Protein 7OMV (pdb70)

Structure (mmCIF, N/CA/C/O backbone):
data_7OMV
#
_entry.id   7OMV
#
_cell.length_a   61.317
_cell.length_b   90.770
_cell.length_c   34.948
_cell.angle_alpha   90.000
_cell.angle_beta   90.000
_cell.angle_gamma   90.000
#
_symmetry.space_group_name_H-M   'P 21 21 2'
#
loop_
_entity.id
_entity.type
_entity.pdbx_description
1 polymer 'DarT domain-containing protein'
2 non-polymer 'THIOCYANATE ION'
3 non-polymer 'CHLORIDE ION'
4 water water
#
loop_
_atom_site.group_PDB
_atom_site.id
_atom_site.type_symbol
_atom_site.label_atom_id
_atom_site.label_alt_id
_atom_site.label_comp_id
_atom_site.label_asym_id
_atom_site.label_entity_id
_atom_site.label_seq_id
_atom_site.pdbx_PDB_ins_code
_atom_site.Cartn_x
_atom_site.Cartn_y
_atom_site.Cartn_z
_atom_site.occupancy
_atom_site.B_iso_or_equiv
_atom_site.auth_seq_id
_atom_site.auth_comp_id
_atom_site.auth_asym_id
_atom_site.auth_atom_id
_atom_site.pdbx_PDB_model_num
ATOM 1 N N . SER A 1 1 ? 34.451 50.991 13.726 1.000 37.512 0 SER AAA N 1
ATOM 2 C CA . SER A 1 1 ? 33.981 51.164 12.325 1.000 36.127 0 SER AAA CA 1
ATOM 3 C C . SER A 1 1 ? 33.545 49.797 11.770 1.000 37.204 0 SER AAA C 1
ATOM 4 O O . SER A 1 1 ? 34.435 48.958 11.443 1.000 31.813 0 SER AAA O 1
ATOM 7 N N . MET A 1 2 ? 32.224 49.554 11.717 1.000 35.216 1 MET AAA N 1
ATOM 8 C CA . MET A 1 2 ? 31.632 48.235 11.348 1.000 35.332 1 MET AAA CA 1
ATOM 9 C C . MET A 1 2 ? 30.402 48.417 10.452 1.000 32.944 1 MET AAA C 1
ATOM 10 O O . MET A 1 2 ? 29.662 49.408 10.631 1.000 38.812 1 MET AAA O 1
ATOM 15 N N . LYS A 1 3 ? 30.206 47.480 9.522 1.000 31.255 2 LYS AAA N 1
ATOM 16 C CA . LYS A 1 3 ? 28.988 47.369 8.685 1.000 29.983 2 LYS AAA CA 1
ATOM 17 C C . LYS A 1 3 ? 28.211 46.125 9.125 1.000 29.734 2 LYS AAA C 1
ATOM 18 O O . LYS A 1 3 ? 28.837 45.042 9.214 1.000 28.480 2 LYS AAA O 1
ATOM 24 N N . ARG A 1 4 ? 26.900 46.274 9.350 1.000 22.063 3 ARG AAA N 1
ATOM 25 C CA . ARG A 1 4 ? 25.992 45.145 9.696 1.000 22.521 3 ARG AAA CA 1
ATOM 26 C C . ARG A 1 4 ? 25.947 44.142 8.533 1.000 23.279 3 ARG AAA C 1
ATOM 27 O O . ARG A 1 4 ? 25.715 44.539 7.353 1.000 28.255 3 ARG AAA O 1
ATOM 35 N N . THR A 1 5 ? 26.146 42.871 8.852 1.000 24.355 4 THR AAA N 1
ATOM 36 C CA . THR A 1 5 ? 25.998 41.763 7.889 1.000 21.615 4 THR AAA CA 1
ATOM 37 C C . THR A 1 5 ? 25.022 40.713 8.434 1.000 19.309 4 THR AAA C 1
ATOM 38 O O . THR A 1 5 ? 24.377 40.922 9.481 1.000 20.254 4 THR AAA O 1
ATOM 42 N N . TYR A 1 6 ? 24.869 39.609 7.709 1.000 17.891 5 TYR AAA N 1
ATOM 43 C CA . TYR A 1 6 ? 24.012 38.482 8.138 1.000 16.517 5 TYR AAA CA 1
ATOM 44 C C . TYR A 1 6 ? 24.589 37.202 7.562 1.000 16.939 5 TYR AAA C 1
ATOM 45 O O . TYR A 1 6 ? 25.233 37.256 6.516 1.000 17.798 5 TYR AAA O 1
ATOM 54 N N . PRO A 1 7 ? 24.285 36.028 8.144 1.000 16.199 6 PRO AAA N 1
ATOM 55 C CA . PRO A 1 7 ? 24.730 34.755 7.592 1.000 18.305 6 PRO AAA CA 1
ATOM 56 C C . PRO A 1 7 ? 24.088 34.421 6.234 1.000 16.847 6 PRO AAA C 1
ATOM 57 O O . PRO A 1 7 ? 22.889 34.597 6.075 1.000 15.964 6 PRO AAA O 1
ATOM 61 N N . GLU A 1 8 ? 24.895 33.967 5.287 1.000 18.367 7 GLU AAA N 1
ATOM 62 C CA . GLU A 1 8 ? 24.456 33.574 3.918 1.000 17.018 7 GLU AAA CA 1
ATOM 63 C C . GLU A 1 8 ? 25.010 32.197 3.589 1.000 17.841 7 GLU AAA C 1
ATOM 64 O O . GLU A 1 8 ? 26.213 31.984 3.734 1.000 24.172 7 GLU AAA O 1
ATOM 70 N N . PRO A 1 9 ? 24.176 31.184 3.265 1.000 18.991 8 PRO AAA N 1
ATOM 71 C CA . PRO A 1 9 ? 22.713 31.280 3.313 1.000 19.841 8 PRO AAA CA 1
ATOM 72 C C . PRO A 1 9 ? 22.218 31.448 4.762 1.000 22.879 8 PRO AAA C 1
ATOM 73 O O . PRO A 1 9 ? 23.044 31.359 5.731 1.000 15.478 8 PRO AAA O 1
ATOM 77 N N . THR A 1 10 ? 20.926 31.715 4.920 1.000 22.356 9 THR AAA N 1
ATOM 78 C CA . THR A 1 10 ? 20.298 32.025 6.252 1.000 17.554 9 THR AAA CA 1
ATOM 79 C C . THR A 1 10 ? 19.342 30.901 6.614 1.000 19.292 9 THR AAA C 1
ATOM 80 O O . THR A 1 10 ? 18.188 30.893 6.207 1.000 21.718 9 THR AAA O 1
ATOM 84 N N . PRO A 1 11 ? 19.793 29.954 7.472 1.000 12.806 10 PRO AAA N 1
ATOM 85 C CA . PRO A 1 11 ? 18.911 28.863 7.847 1.000 12.081 10 PRO AAA CA 1
ATOM 86 C C . PRO A 1 11 ? 17.700 29.356 8.645 1.000 13.625 10 PRO AAA C 1
ATOM 87 O O . PRO A 1 11 ? 17.821 30.348 9.407 1.000 17.873 10 PRO AAA O 1
ATOM 91 N N . ILE A 1 12 ? 16.600 28.666 8.515 1.000 13.170 11 ILE AAA N 1
ATOM 92 C CA . ILE A 1 12 ? 15.325 28.930 9.217 1.000 12.374 11 ILE AAA CA 1
ATOM 93 C C . ILE A 1 12 ? 14.809 27.597 9.726 1.000 12.934 11 ILE AAA C 1
ATOM 94 O O . ILE A 1 12 ? 15.068 26.532 9.139 1.000 14.947 11 ILE AAA O 1
ATOM 99 N N . TYR A 1 13 ? 14.212 27.620 10.919 1.000 14.482 12 TYR AAA N 1
ATOM 100 C CA . TYR A 1 13 ? 13.880 26.405 11.666 1.000 14.982 12 TYR AAA CA 1
ATOM 101 C C . TYR A 1 13 ? 12.437 26.506 12.126 1.000 14.163 12 TYR AAA C 1
ATOM 102 O O . TYR A 1 13 ? 12.096 27.459 12.839 1.000 16.011 12 TYR AAA O 1
ATOM 111 N N . HIS A 1 14 ? 11.663 25.490 11.869 1.000 12.584 13 HIS AAA N 1
ATOM 112 C CA . HIS A 1 14 ? 10.276 25.383 12.348 1.000 12.761 13 HIS AAA CA 1
ATOM 113 C C . HIS A 1 14 ? 10.171 24.150 13.212 1.000 12.517 13 HIS AAA C 1
ATOM 114 O O . HIS A 1 14 ? 10.593 23.080 12.836 1.000 13.596 13 HIS AAA O 1
ATOM 121 N N . ILE A 1 15 ? 9.660 24.317 14.414 1.000 12.494 14 ILE AAA N 1
ATOM 122 C CA . ILE A 1 15 ? 9.501 23.156 15.328 1.000 16.826 14 ILE AAA CA 1
ATOM 123 C C . ILE A 1 15 ? 8.070 22.651 15.268 1.000 16.749 14 ILE AAA C 1
ATOM 124 O O . ILE A 1 15 ? 7.124 23.442 15.286 1.000 13.314 14 ILE AAA O 1
ATOM 129 N N . THR A 1 16 ? 7.919 21.337 15.272 1.000 14.723 15 THR AAA N 1
ATOM 130 C CA . THR A 1 16 ? 6.584 20.724 15.273 1.000 13.623 15 THR AAA CA 1
ATOM 131 C C . THR A 1 16 ? 6.680 19.332 15.884 1.000 10.603 15 THR AAA C 1
ATOM 132 O O . THR A 1 16 ? 7.709 18.639 15.732 1.000 11.258 15 THR AAA O 1
ATOM 136 N N . HIS A 1 17 ? 5.605 18.924 16.533 1.000 12.145 16 HIS AAA N 1
ATOM 137 C CA . HIS A 1 17 ? 5.487 17.549 17.066 1.000 12.548 16 HIS AAA CA 1
ATOM 138 C C . HIS A 1 17 ? 5.471 16.513 15.949 1.000 12.077 16 HIS AAA C 1
ATOM 139 O O . HIS A 1 17 ? 4.810 16.729 14.933 1.000 13.322 16 HIS AAA O 1
ATOM 146 N N . ILE A 1 18 ? 6.180 15.409 16.123 1.000 13.100 17 ILE AAA N 1
ATOM 147 C CA . ILE A 1 18 ? 6.229 14.286 15.146 1.000 13.903 17 ILE AAA CA 1
ATOM 148 C C . ILE A 1 18 ? 4.814 13.848 14.747 1.000 12.895 17 ILE AAA C 1
ATOM 149 O O . ILE A 1 18 ? 4.657 13.410 13.607 1.000 14.802 17 ILE AAA O 1
ATOM 154 N N . ASP A 1 19 ? 3.811 13.947 15.623 1.000 13.757 18 ASP AAA N 1
ATOM 155 C CA . ASP A 1 19 ? 2.433 13.504 15.262 1.000 15.826 18 ASP AAA CA 1
ATOM 156 C C . ASP A 1 19 ? 1.874 14.317 14.093 1.000 14.926 18 ASP AAA C 1
ATOM 157 O O . ASP A 1 19 ? 0.932 13.833 13.424 1.000 17.597 18 ASP AAA O 1
ATOM 162 N N . ASN A 1 20 ? 2.409 15.506 13.841 1.000 14.447 19 ASN AAA N 1
ATOM 163 C CA . ASN A 1 20 ? 1.944 16.354 12.725 1.000 14.474 19 ASN AAA CA 1
ATOM 164 C C . ASN A 1 20 ? 2.580 15.943 11.403 1.000 12.677 19 ASN AAA C 1
ATOM 165 O O . ASN A 1 20 ? 2.097 16.390 10.339 1.000 15.061 19 ASN AAA O 1
ATOM 170 N N . LEU A 1 21 ? 3.617 15.103 11.400 1.000 13.076 20 LEU AAA N 1
ATOM 171 C CA . LEU A 1 21 ? 4.383 14.874 10.160 1.000 13.906 20 LEU AAA CA 1
ATOM 172 C C . LEU A 1 21 ? 3.503 14.198 9.099 1.000 13.456 20 LEU AAA C 1
ATOM 173 O O . LEU A 1 21 ? 3.547 14.648 7.956 1.000 14.759 20 LEU AAA O 1
ATOM 178 N N . LYS A 1 22 ? 2.713 13.181 9.444 1.000 16.040 21 LYS AAA N 1
ATOM 179 C CA . LYS A 1 22 ? 1.855 12.478 8.457 1.000 18.581 21 LYS AAA CA 1
ATOM 180 C C . LYS A 1 22 ? 0.970 13.495 7.731 1.000 17.369 21 LYS AAA C 1
ATOM 181 O O . LYS A 1 22 ? 0.837 13.376 6.495 1.000 20.389 21 LYS AAA O 1
ATOM 187 N N . GLY A 1 23 ? 0.356 14.441 8.448 1.000 17.581 22 GLY AAA N 1
ATOM 188 C CA . GLY A 1 23 ? -0.542 15.455 7.836 1.000 17.458 22 GLY AAA CA 1
ATOM 189 C C . GLY A 1 23 ? 0.194 16.348 6.846 1.000 15.220 22 GLY AAA C 1
ATOM 190 O O . GLY A 1 23 ? -0.310 16.626 5.748 1.000 16.320 22 GLY AAA O 1
ATOM 191 N N . ILE A 1 24 ? 1.385 16.766 7.231 1.000 14.596 23 ILE AAA N 1
ATOM 192 C CA . ILE A 1 24 ? 2.232 17.646 6.403 1.000 14.026 23 ILE AAA CA 1
ATOM 193 C C . ILE A 1 24 ? 2.594 16.903 5.094 1.000 13.303 23 ILE AAA C 1
ATOM 194 O O . ILE A 1 24 ? 2.439 17.460 4.006 1.000 14.986 23 ILE AAA O 1
ATOM 199 N N . LEU A 1 25 ? 3.042 15.643 5.206 1.000 14.354 24 LEU AAA N 1
ATOM 200 C CA . LEU A 1 25 ? 3.448 14.832 4.043 1.000 14.787 24 LEU AAA CA 1
ATOM 201 C C . LEU A 1 25 ? 2.239 14.596 3.130 1.000 14.500 24 LEU AAA C 1
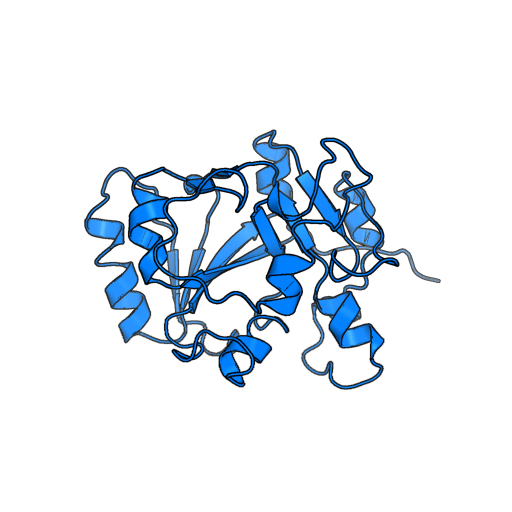ATOM 202 O O . LEU A 1 25 ? 2.386 14.666 1.880 1.000 16.896 24 LEU AAA O 1
ATOM 207 N N . ARG A 1 26 ? 1.068 14.338 3.720 1.000 16.206 25 ARG AAA N 1
ATOM 208 C CA . ARG A 1 26 ? -0.126 14.066 2.892 1.000 18.550 25 ARG AAA CA 1
ATOM 209 C C . ARG A 1 26 ? -0.540 15.326 2.105 1.000 17.680 25 ARG AAA C 1
ATOM 210 O O . ARG A 1 26 ? -0.837 15.185 0.921 1.000 19.513 25 ARG AAA O 1
ATOM 218 N N . MET A 1 27 ? -0.503 16.509 2.742 1.000 17.564 26 MET AAA N 1
ATOM 219 C CA A MET A 1 27 ? -0.905 17.821 2.148 0.600 16.923 26 MET AAA CA 1
ATOM 220 C CA B MET A 1 27 ? -0.909 17.798 2.118 0.400 18.119 26 MET AAA CA 1
ATOM 221 C C . MET A 1 27 ? 0.217 18.353 1.238 1.000 15.688 26 MET AAA C 1
ATOM 222 O O . MET A 1 27 ? -0.085 19.190 0.360 1.000 17.135 26 MET AAA O 1
ATOM 231 N N . GLY A 1 28 ? 1.457 17.899 1.453 1.000 13.349 27 GLY AAA N 1
ATOM 232 C CA . GLY A 1 28 ? 2.644 18.477 0.797 1.000 13.978 27 GLY AAA CA 1
ATOM 233 C C . GLY A 1 28 ? 3.006 19.852 1.311 1.000 13.873 27 GLY AAA C 1
ATOM 234 O O . GLY A 1 28 ? 3.800 20.544 0.667 1.000 15.895 27 GLY AAA O 1
ATOM 235 N N . LYS A 1 29 ? 2.542 20.241 2.500 1.000 13.334 28 LYS AAA N 1
ATOM 236 C CA . LYS A 1 29 ? 2.760 21.603 3.001 1.000 12.486 28 LYS AAA CA 1
ATOM 237 C C . LYS A 1 29 ? 2.393 21.673 4.470 1.000 11.353 28 LYS AAA C 1
ATOM 238 O O . LYS A 1 29 ? 1.572 20.890 4.932 1.000 13.770 28 LYS AAA O 1
ATOM 244 N N . LEU A 1 30 ? 2.984 22.658 5.108 1.000 11.497 29 LEU AAA N 1
ATOM 245 C CA . LEU A 1 30 ? 2.532 23.172 6.422 1.000 12.481 29 LEU AAA CA 1
ATOM 246 C C . LEU A 1 30 ? 1.568 24.327 6.155 1.000 12.236 29 LEU AAA C 1
ATOM 247 O O . LEU A 1 30 ? 1.952 25.230 5.428 1.000 16.672 29 LEU AAA O 1
ATOM 252 N N . LEU A 1 31 ? 0.385 24.296 6.732 1.000 14.410 30 LEU AAA N 1
ATOM 253 C CA . LEU A 1 31 ? -0.628 25.362 6.621 1.000 13.986 30 LEU AAA CA 1
ATOM 254 C C . LEU A 1 31 ? -0.551 26.280 7.841 1.000 11.291 30 LEU AAA C 1
ATOM 255 O O . LEU A 1 31 ? -0.396 25.854 8.972 1.000 14.259 30 LEU AAA O 1
ATOM 260 N N . ALA A 1 32 ? -0.693 27.579 7.590 1.000 11.622 31 ALA AAA N 1
ATOM 261 C CA . ALA A 1 32 ? -0.795 28.568 8.659 1.000 12.046 31 ALA AAA CA 1
ATOM 262 C C . ALA A 1 32 ? -1.982 28.201 9.548 1.000 11.916 31 ALA AAA C 1
ATOM 263 O O . ALA A 1 32 ? -2.985 27.646 9.063 1.000 13.253 31 ALA AAA O 1
ATOM 265 N N . HIS A 1 33 ? -1.894 28.584 10.809 1.000 12.923 32 HIS AAA N 1
ATOM 266 C CA . HIS A 1 33 ? -2.956 28.354 11.817 1.000 13.431 32 HIS AAA CA 1
ATOM 267 C C . HIS A 1 33 ? -4.334 28.728 11.266 1.000 12.713 32 HIS AAA C 1
ATOM 268 O O . HIS A 1 33 ? -5.276 27.960 11.476 1.000 15.440 32 HIS AAA O 1
ATOM 275 N N . ASN A 1 34 ? -4.448 29.874 10.613 1.000 12.884 33 ASN AAA N 1
ATOM 276 C CA . ASN A 1 34 ? -5.748 30.420 10.131 1.000 15.389 33 ASN AAA CA 1
ATOM 277 C C . ASN A 1 34 ? -6.228 29.730 8.852 1.000 14.625 33 ASN AAA C 1
ATOM 278 O O . ASN A 1 34 ? -7.322 30.082 8.390 1.000 17.213 33 ASN AAA O 1
ATOM 283 N N . GLN A 1 35 ? -5.438 28.826 8.278 1.000 15.215 34 GLN AAA N 1
ATOM 284 C CA . GLN A 1 35 ? -5.816 28.070 7.059 1.000 17.125 34 GLN AAA CA 1
ATOM 285 C C . GLN A 1 35 ? -6.333 26.670 7.441 1.000 18.287 34 GLN AAA C 1
ATOM 286 O O . GLN A 1 35 ? -6.365 25.813 6.542 1.000 30.527 34 GLN AAA O 1
ATOM 292 N N . SER A 1 36 ? -6.744 26.435 8.697 1.000 21.091 35 SER AAA N 1
ATOM 293 C CA . SER A 1 36 ? -7.365 25.148 9.113 1.000 22.975 35 SER AAA CA 1
ATOM 294 C C . SER A 1 36 ? -6.399 24.009 8.812 1.000 24.855 35 SER AAA C 1
ATOM 295 O O . SER A 1 36 ? -6.697 23.116 8.022 1.000 28.999 35 SER AAA O 1
ATOM 298 N N . PRO A 1 37 ? -5.219 23.988 9.459 1.000 21.476 36 PRO AAA N 1
ATOM 299 C CA . PRO A 1 37 ? -4.228 22.961 9.146 1.000 22.907 36 PRO AAA CA 1
ATOM 300 C C . PRO A 1 37 ? -4.713 21.624 9.677 1.000 26.338 36 PRO AAA C 1
ATOM 301 O O . PRO A 1 37 ? -5.455 21.591 10.666 1.000 25.331 36 PRO AAA O 1
ATOM 305 N N . PRO A 1 38 ? -4.248 20.512 9.076 1.000 28.662 37 PRO AAA N 1
ATOM 306 C CA . PRO A 1 38 ? -4.545 19.174 9.574 1.000 29.179 37 PRO AAA CA 1
ATOM 307 C C . PRO A 1 38 ? -3.665 18.842 10.783 1.000 33.008 37 PRO AAA C 1
ATOM 308 O O . PRO A 1 38 ? -3.120 17.747 10.844 1.000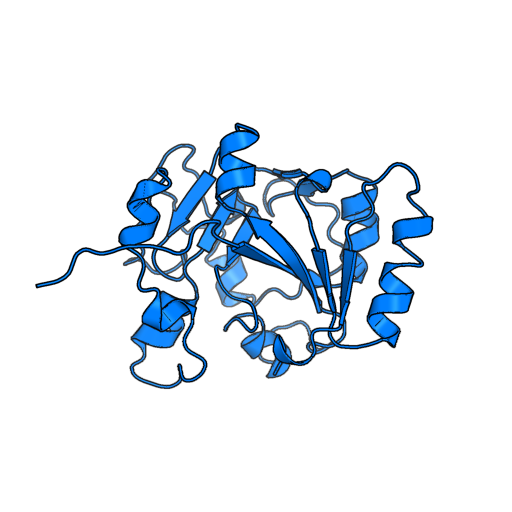 35.055 37 PRO AAA O 1
ATOM 312 N N . LYS A 1 39 ? -3.494 19.801 11.686 1.000 34.551 38 LYS AAA N 1
ATOM 313 C CA . LYS A 1 39 ? -2.582 19.652 12.846 1.000 33.786 38 LYS AAA CA 1
ATOM 314 C C . LYS A 1 39 ? -3.171 18.606 13.787 1.000 31.495 38 LYS AAA C 1
ATOM 315 O O . LYS A 1 39 ? -4.339 18.747 14.148 1.000 31.537 38 LYS AAA O 1
ATOM 321 N N . GLN A 1 40 ? -2.379 17.598 14.140 1.000 33.965 39 GLN AAA N 1
ATOM 322 C CA . GLN A 1 40 ? -2.737 16.567 15.147 1.000 40.213 39 GLN AAA CA 1
ATOM 323 C C . GLN A 1 40 ? -2.541 17.142 16.552 1.000 36.434 39 GLN AAA C 1
ATOM 324 O O . GLN A 1 40 ? -3.399 16.902 17.419 1.000 44.594 39 GLN AAA O 1
ATOM 330 N N . ARG A 1 41 ? -1.432 17.857 16.772 1.000 30.231 40 ARG AAA N 1
ATOM 331 C CA . ARG A 1 41 ? -0.903 18.105 18.135 1.000 31.932 40 ARG AAA CA 1
ATOM 332 C C . ARG A 1 41 ? -0.349 19.522 18.228 1.000 30.073 40 ARG AAA C 1
ATOM 333 O O . ARG A 1 41 ? 0.601 19.841 17.465 1.000 30.109 40 ARG AAA O 1
ATOM 341 N N . SER A 1 42 ? -0.959 20.325 19.104 1.000 29.990 41 SER AAA N 1
ATOM 342 C CA A SER A 1 42 ? -0.501 21.686 19.484 0.500 30.758 41 SER AAA CA 1
ATOM 343 C CA B SER A 1 42 ? -0.485 21.685 19.464 0.500 30.050 41 SER AAA CA 1
ATOM 344 C C . SER A 1 42 ? 0.575 21.563 20.563 1.000 28.953 41 SER AAA C 1
ATOM 345 O O . SER A 1 42 ? 0.384 20.724 21.489 1.000 35.594 41 SER AAA O 1
ATOM 350 N N . ILE A 1 43 ? 1.642 22.355 20.433 1.000 27.597 42 ILE AAA N 1
ATOM 351 C CA . ILE A 1 43 ? 2.759 22.442 21.412 1.000 32.802 42 ILE AAA CA 1
ATOM 352 C C . ILE A 1 43 ? 2.817 23.909 21.810 1.000 28.610 42 ILE AAA C 1
ATOM 353 O O . ILE A 1 43 ? 3.829 24.317 22.409 1.000 31.689 42 ILE AAA O 1
ATOM 358 N N . ALA A 1 44 ? 1.668 24.576 21.621 1.000 46.008 43 ALA AAA N 1
ATOM 359 C CA . ALA A 1 44 ? 1.480 26.040 21.520 1.000 38.721 43 ALA AAA CA 1
ATOM 360 C C . ALA A 1 44 ? 1.221 26.649 22.902 1.000 44.197 43 ALA AAA C 1
ATOM 361 O O . ALA A 1 44 ? 0.214 26.329 23.572 1.000 47.286 43 ALA AAA O 1
ATOM 363 N N . TYR A 1 45 ? 2.087 27.573 23.270 1.000 30.428 44 TYR AAA N 1
ATOM 364 C CA . TYR A 1 45 ? 1.989 28.360 24.520 1.000 26.523 44 TYR AAA CA 1
ATOM 365 C C . TYR A 1 45 ? 0.706 29.211 24.419 1.000 28.915 44 TYR AAA C 1
ATOM 366 O O . TYR A 1 45 ? 0.698 30.046 23.515 1.000 28.658 44 TYR AAA O 1
ATOM 375 N N . ALA A 1 46 ? -0.370 28.968 25.188 1.000 31.200 45 ALA AAA N 1
ATOM 376 C CA . ALA A 1 46 ? -1.736 29.480 24.849 1.000 29.731 45 ALA AAA CA 1
ATOM 377 C C . ALA A 1 46 ? -1.754 31.006 24.863 1.000 35.238 45 ALA AAA C 1
ATOM 378 O O . ALA A 1 46 ? -2.527 31.602 24.081 1.000 48.076 45 ALA AAA O 1
ATOM 380 N N . HIS A 1 47 ? -0.982 31.621 25.760 1.000 37.164 46 HIS AAA N 1
ATOM 381 C CA . HIS A 1 47 ? -0.887 33.094 25.864 1.000 36.197 46 HIS AAA CA 1
ATOM 382 C C . HIS A 1 47 ? -0.242 33.612 24.580 1.000 30.297 46 HIS AAA C 1
ATOM 383 O O . HIS A 1 47 ? -0.720 34.664 24.061 1.000 38.680 46 HIS AAA O 1
ATOM 390 N N . ILE A 1 48 ? 0.771 32.934 24.031 1.000 29.478 47 ILE AAA N 1
ATOM 391 C CA . ILE A 1 4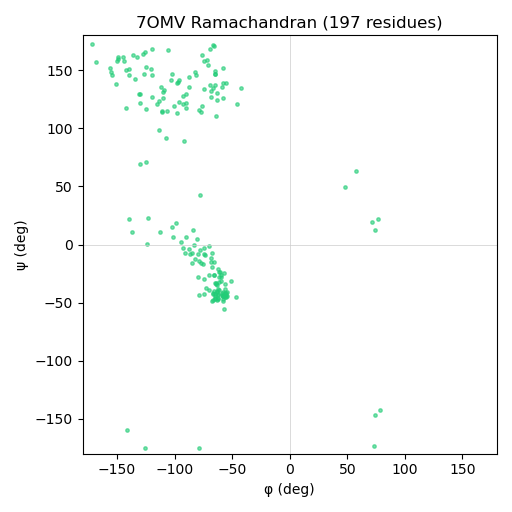8 ? 1.312 33.312 22.686 1.000 29.760 47 ILE AAA CA 1
ATOM 392 C C . ILE A 1 48 ? 0.217 33.027 21.657 1.000 29.069 47 ILE AAA C 1
ATOM 393 O O . ILE A 1 48 ? 0.095 33.852 20.724 1.000 32.479 47 ILE AAA O 1
ATOM 398 N N . GLN A 1 49 ? -0.485 31.881 21.761 1.000 29.803 48 GLN AAA N 1
ATOM 399 C CA . GLN A 1 49 ? -1.452 31.486 20.708 1.000 21.083 48 GLN AAA CA 1
ATOM 400 C C . GLN A 1 49 ? -2.487 32.611 20.551 1.000 17.943 48 GLN AAA C 1
ATOM 401 O O . GLN A 1 49 ? -2.601 33.104 19.447 1.000 20.253 48 GLN AAA O 1
ATOM 407 N N . GLU A 1 50 ? -3.183 33.027 21.607 1.000 20.177 49 GLU AAA N 1
ATOM 408 C CA . GLU A 1 50 ? -4.227 34.083 21.538 1.000 23.706 49 GLU AAA CA 1
ATOM 409 C C . GLU A 1 50 ? -3.627 35.354 20.916 1.000 18.704 49 GLU AAA C 1
ATOM 410 O O . GLU A 1 50 ? -4.297 36.002 20.088 1.000 25.033 49 GLU AAA O 1
ATOM 416 N N . ARG A 1 51 ? -2.411 35.721 21.334 1.000 14.649 50 ARG AAA N 1
ATOM 417 C CA . ARG A 1 51 ? -1.763 36.981 20.917 1.000 14.507 50 ARG AAA CA 1
ATOM 418 C C . ARG A 1 51 ? -1.494 36.926 19.407 1.000 13.213 50 ARG AAA C 1
ATOM 419 O O . ARG A 1 51 ? -1.599 37.959 18.769 1.000 17.819 50 ARG AAA O 1
ATOM 427 N N . ARG A 1 52 ? -1.205 35.764 18.853 1.000 13.732 51 ARG AAA N 1
ATOM 428 C CA A ARG A 1 52 ? -0.921 35.626 17.401 0.600 14.156 51 ARG AAA CA 1
ATOM 429 C CA B ARG A 1 52 ? -0.929 35.590 17.401 0.400 15.198 51 ARG AAA CA 1
ATOM 430 C C . ARG A 1 52 ? -2.207 35.821 16.582 1.000 14.539 51 ARG AAA C 1
ATOM 431 O O . ARG A 1 52 ? -2.081 36.123 15.367 1.000 15.985 51 ARG AAA O 1
ATOM 446 N N . ASN A 1 53 ? -3.389 35.688 17.202 1.000 16.193 52 ASN AAA N 1
ATOM 447 C CA A ASN A 1 53 ? -4.661 35.942 16.485 0.500 17.715 52 ASN AAA CA 1
ATOM 448 C CA B ASN A 1 53 ? -4.708 35.930 16.552 0.500 18.063 52 ASN AAA CA 1
ATOM 449 C C . ASN A 1 53 ? -4.838 37.431 16.230 1.000 17.706 52 ASN AAA C 1
ATOM 450 O O . ASN A 1 53 ? -5.538 37.772 15.271 1.000 23.651 52 ASN AAA O 1
ATOM 459 N N . ARG A 1 54 ? -4.219 38.282 17.034 1.000 17.391 53 ARG AAA N 1
ATOM 460 C CA . ARG A 1 54 ? -4.492 39.731 16.933 1.000 16.622 53 ARG AAA CA 1
ATOM 461 C C . ARG A 1 54 ? -3.206 40.542 16.704 1.000 14.002 53 ARG AAA C 1
ATOM 462 O O . ARG A 1 54 ? -3.313 41.726 16.439 1.000 14.587 53 ARG AAA O 1
ATOM 470 N N . ALA A 1 55 ? -2.044 39.904 16.621 1.000 12.835 54 ALA AAA N 1
ATOM 471 C CA . ALA A 1 55 ? -0.762 40.607 16.358 1.000 12.264 54 ALA AAA CA 1
ATOM 472 C C . ALA A 1 55 ? -0.731 40.936 14.863 1.000 11.291 54 ALA AAA C 1
ATOM 473 O O . ALA A 1 55 ? -0.662 40.046 14.015 1.000 12.626 54 ALA AAA O 1
ATOM 475 N N . LYS A 1 56 ? -0.773 42.221 14.567 1.000 12.521 55 LYS AAA N 1
ATOM 476 C CA . LYS A 1 56 ? -0.896 42.708 13.167 1.000 11.366 55 LYS AAA CA 1
ATOM 477 C C . LYS A 1 56 ? 0.471 42.733 12.479 1.000 11.428 55 LYS AAA C 1
ATOM 478 O O . LYS A 1 56 ? 1.512 43.062 13.073 1.000 12.951 55 LYS AAA O 1
ATOM 484 N N . VAL A 1 57 ? 0.436 42.495 11.152 1.000 11.889 56 VAL AAA N 1
ATOM 485 C CA . VAL A 1 57 ? 1.646 42.457 10.297 1.000 10.279 56 VAL AAA CA 1
ATOM 486 C C . VAL A 1 57 ? 1.619 43.663 9.365 1.000 10.033 56 VAL AAA C 1
ATOM 487 O O . VAL A 1 57 ? 0.706 43.784 8.535 1.000 13.558 56 VAL AAA O 1
ATOM 491 N N . PRO A 1 58 ? 2.587 44.599 9.504 1.000 10.961 57 PRO AAA N 1
ATOM 492 C CA . PRO A 1 58 ? 2.557 45.892 8.819 1.000 11.313 57 PRO AAA CA 1
ATOM 493 C C . PRO A 1 58 ? 3.158 45.882 7.397 1.000 12.425 57 PRO AAA C 1
ATOM 494 O O . PRO A 1 58 ? 3.183 46.939 6.762 1.000 14.676 57 PRO AAA O 1
ATOM 498 N N . GLN A 1 59 ? 3.773 44.769 7.016 1.000 12.969 58 GLN AAA N 1
ATOM 499 C CA . GLN A 1 59 ? 4.321 44.587 5.650 1.000 12.881 58 GLN AAA CA 1
ATOM 500 C C . GLN A 1 59 ? 3.353 43.720 4.866 1.000 11.781 58 GLN AAA C 1
ATOM 501 O O . GLN A 1 59 ? 2.734 42.781 5.388 1.000 16.203 58 GLN AAA O 1
ATOM 507 N N . PRO A 1 60 ? 3.224 43.954 3.518 1.000 12.663 59 PRO AAA N 1
ATOM 508 C CA . PRO A 1 60 ? 2.335 43.125 2.719 1.000 16.013 59 PRO AAA CA 1
ATOM 509 C C . PRO A 1 60 ? 2.931 41.711 2.747 1.000 22.478 59 PRO AAA C 1
ATOM 510 O O . PRO A 1 60 ? 4.132 41.571 2.768 1.000 17.586 59 PRO AAA O 1
ATOM 514 N N . PRO A 1 61 ? 2.136 40.641 2.712 1.000 21.309 60 PRO AAA N 1
ATOM 515 C CA . PRO A 1 61 ? 0.681 40.702 2.486 1.000 17.786 60 PRO AAA CA 1
ATOM 516 C C . PRO A 1 61 ? -0.203 40.977 3.718 1.000 12.571 60 PRO AAA C 1
ATOM 517 O O . PRO A 1 61 ? -1.416 40.805 3.652 1.000 13.905 60 PRO AAA O 1
ATOM 521 N N . GLY A 1 62 ? 0.408 41.387 4.829 1.000 13.876 61 GLY AAA N 1
ATOM 522 C CA . GLY A 1 62 ? -0.328 41.919 5.982 1.000 12.030 61 GLY AAA CA 1
ATOM 523 C C . GLY A 1 62 ? -1.044 40.822 6.749 1.000 12.309 61 GLY AAA C 1
ATOM 524 O O . GLY A 1 62 ? -0.541 39.694 6.816 1.000 11.874 61 GLY AAA O 1
ATOM 525 N N . GLY A 1 63 ? -2.205 41.161 7.319 1.000 11.387 62 GLY AAA N 1
ATOM 526 C CA . GLY A 1 63 ? -2.980 40.257 8.179 1.000 11.930 62 GLY AAA CA 1
ATOM 527 C C . GLY A 1 63 ? -2.422 40.165 9.594 1.000 11.511 62 GLY AAA C 1
ATOM 528 O O . GLY A 1 63 ? -1.845 41.148 10.107 1.000 12.404 62 GLY AAA O 1
ATOM 529 N N . VAL A 1 64 ? -2.484 38.964 10.140 1.000 10.261 63 VAL AAA N 1
ATOM 530 C CA . VAL A 1 64 ? -2.072 38.684 11.546 1.000 11.039 63 VAL AAA CA 1
ATOM 531 C C . VAL A 1 64 ? -1.042 37.562 11.541 1.000 10.989 63 VAL AAA C 1
ATOM 532 O O . VAL A 1 64 ? -0.929 36.833 10.509 1.000 11.108 63 VAL AAA O 1
ATOM 536 N N . LEU A 1 65 ? -0.330 37.335 12.638 1.000 12.146 64 LEU AAA N 1
ATOM 537 C CA . LEU A 1 65 ? 0.744 36.330 12.647 1.000 11.597 64 LEU AAA CA 1
ATOM 538 C C . LEU A 1 65 ? 0.177 34.945 12.347 1.000 10.980 64 LEU AAA C 1
ATOM 539 O O . LEU A 1 65 ? 0.897 34.158 11.699 1.000 10.919 64 LEU AAA O 1
ATOM 544 N N . HIS A 1 66 ? -1.049 34.635 12.746 1.000 11.030 65 HIS AAA N 1
ATOM 545 C CA . HIS A 1 66 ? -1.658 33.309 12.458 1.000 11.652 65 HIS AAA CA 1
ATOM 546 C C . HIS A 1 66 ? -1.932 33.113 10.945 1.000 11.132 65 HIS AAA C 1
ATOM 547 O O . HIS A 1 66 ? -2.364 31.980 10.606 1.000 12.233 65 HIS AAA O 1
ATOM 554 N N . ASP A 1 67 ? -1.754 34.127 10.116 1.000 11.626 66 ASP AAA N 1
ATOM 555 C CA . ASP A 1 67 ? -1.861 33.947 8.658 1.000 11.643 66 ASP AAA CA 1
ATOM 556 C C . ASP A 1 67 ? -0.553 33.420 8.062 1.000 10.971 66 ASP AAA C 1
ATOM 557 O O . ASP A 1 67 ? -0.543 33.187 6.808 1.000 12.684 66 ASP AAA O 1
ATOM 562 N N . TYR A 1 68 ? 0.487 33.198 8.837 1.000 10.077 67 TYR AAA N 1
ATOM 563 C CA . TYR A 1 68 ? 1.842 32.813 8.417 1.000 10.100 67 TYR AAA CA 1
ATOM 564 C C . TYR A 1 68 ? 2.279 31.547 9.111 1.000 9.751 67 TYR AAA C 1
ATOM 565 O O . TYR A 1 68 ? 1.888 31.293 10.269 1.000 11.272 67 TYR AAA O 1
ATOM 574 N N . VAL A 1 69 ? 3.156 30.779 8.494 1.000 10.354 68 VAL AAA N 1
ATOM 575 C CA . VAL A 1 69 ? 3.912 29.683 9.132 1.000 10.221 68 VAL AAA CA 1
ATOM 576 C C . VAL A 1 69 ? 5.199 30.254 9.682 1.000 10.274 68 VAL AAA C 1
ATOM 577 O O . VAL A 1 69 ? 5.996 30.836 8.964 1.000 10.503 68 VAL AAA O 1
ATOM 581 N N . PRO A 1 70 ? 5.394 30.201 11.041 1.000 10.970 69 PRO AAA N 1
ATOM 582 C CA . PRO A 1 70 ? 6.567 30.827 11.649 1.000 12.772 69 PRO AAA CA 1
ATOM 583 C C . PRO A 1 70 ? 7.779 29.903 11.697 1.000 12.741 69 PRO AAA C 1
ATOM 584 O O . PRO A 1 70 ? 7.684 28.753 12.121 1.000 12.441 69 PRO AAA O 1
ATOM 588 N N . PHE A 1 71 ? 8.923 30.458 11.332 1.000 12.593 70 PHE AAA N 1
ATOM 589 C CA . PHE A 1 71 ? 10.256 29.844 11.514 1.000 12.659 70 PHE AAA CA 1
ATOM 590 C C . PHE A 1 71 ? 11.060 30.797 12.391 1.000 11.951 70 PHE AAA C 1
ATOM 591 O O . PHE A 1 71 ? 10.730 32.037 12.414 1.000 12.766 70 PHE AAA O 1
ATOM 599 N N . TYR A 1 72 ? 12.003 30.236 13.148 1.000 11.730 71 TYR AAA N 1
ATOM 600 C CA . TYR A 1 72 ? 13.005 31.043 13.878 1.000 12.587 71 TYR AAA CA 1
ATOM 601 C C . TYR A 1 72 ? 14.357 30.932 13.188 1.000 12.052 71 TYR AAA C 1
ATOM 602 O O . TYR A 1 72 ? 14.526 30.124 12.233 1.000 12.720 71 TYR AAA O 1
ATOM 611 N N . PHE A 1 73 ? 15.301 31.774 13.542 1.000 11.612 72 PHE AAA N 1
ATOM 612 C CA . PHE A 1 73 ? 16.640 31.848 12.918 1.000 12.793 72 PHE AAA CA 1
ATOM 613 C C . PHE A 1 73 ? 17.671 31.023 13.678 1.000 12.050 72 PHE AAA C 1
ATOM 614 O O . PHE A 1 73 ? 18.853 31.081 13.352 1.000 13.131 72 PHE AAA O 1
ATOM 622 N N . CYS A 1 74 ? 17.246 30.324 14.734 1.000 12.955 73 CYS AAA N 1
ATOM 623 C CA . CYS A 1 74 ? 18.138 29.442 15.497 1.000 12.845 73 CYS AAA CA 1
ATOM 624 C C . CYS A 1 74 ? 17.370 28.197 15.907 1.000 17.005 73 CYS AAA C 1
ATOM 625 O O . CYS A 1 74 ? 16.170 28.247 16.091 1.000 15.249 73 CYS AAA O 1
ATOM 628 N N . PRO A 1 75 ? 18.049 27.061 16.050 1.000 19.779 74 PRO AAA N 1
ATOM 629 C CA . PRO A 1 75 ? 17.454 25.961 16.782 1.000 13.169 74 PRO AAA CA 1
ATOM 630 C C . PRO A 1 75 ? 17.606 26.263 18.285 1.000 12.945 74 PRO AAA C 1
ATOM 631 O O . PRO A 1 75 ? 18.111 27.311 18.693 1.000 13.458 74 PRO AAA O 1
ATOM 635 N N . ARG A 1 76 ? 17.213 25.306 19.111 1.000 13.093 75 ARG AAA N 1
ATOM 636 C CA . ARG A 1 76 ? 17.314 25.478 20.575 1.000 13.890 75 ARG AAA CA 1
ATOM 637 C C . ARG A 1 76 ? 16.724 26.853 20.965 1.000 12.913 75 ARG AAA C 1
ATOM 638 O O . ARG A 1 76 ? 17.363 27.635 21.749 1.000 14.698 75 ARG AAA O 1
ATOM 646 N N . SER A 1 77 ? 15.515 27.121 20.464 1.000 13.439 76 SER AAA N 1
ATOM 647 C CA . SER A 1 77 ? 14.813 28.413 20.580 1.000 13.461 76 SER AAA CA 1
ATOM 648 C C . SER A 1 77 ? 14.242 28.580 21.981 1.000 12.764 76 SER AAA C 1
ATOM 649 O O . SER A 1 77 ? 13.992 27.614 22.712 1.000 12.758 76 SER AAA O 1
ATOM 652 N N . PRO A 1 78 ? 13.893 29.832 22.348 1.000 12.149 77 PRO AAA N 1
ATOM 653 C CA . PRO A 1 78 ? 13.135 30.008 23.593 1.000 11.380 77 PRO AAA CA 1
ATOM 654 C C . PRO A 1 78 ? 11.785 29.271 23.589 1.000 11.188 77 PRO AAA C 1
ATOM 655 O O . PRO A 1 78 ? 11.406 28.825 24.651 1.000 12.373 77 PRO AAA O 1
ATOM 659 N N . MET A 1 79 ? 11.120 29.117 22.442 1.000 12.615 78 MET AAA N 1
ATOM 660 C CA A MET A 1 79 ? 9.843 28.371 22.410 0.500 12.824 78 MET AAA CA 1
ATOM 661 C CA B MET A 1 79 ? 9.844 28.370 22.408 0.500 14.522 78 MET AAA CA 1
ATOM 662 C C . MET A 1 79 ? 10.158 26.910 22.754 1.000 12.412 78 MET AAA C 1
ATOM 663 O O . MET A 1 79 ? 9.388 26.284 23.484 1.000 15.211 78 MET AAA O 1
ATOM 672 N N . LEU A 1 80 ? 11.252 26.365 22.232 1.000 11.743 79 LEU AAA N 1
ATOM 673 C CA . LEU A 1 80 ? 11.626 24.980 22.595 1.000 11.775 79 LEU AAA CA 1
ATOM 674 C C . LEU A 1 80 ? 11.887 24.918 24.103 1.000 11.965 79 LEU AAA C 1
ATOM 675 O O . LEU A 1 80 ? 11.544 23.913 24.748 1.000 14.644 79 LEU AAA O 1
ATOM 680 N N . TYR A 1 81 ? 12.524 25.955 24.629 1.000 12.859 80 TYR AAA N 1
ATOM 681 C CA . TYR A 1 81 ? 12.792 25.997 26.091 1.000 13.401 80 TYR AAA CA 1
ATOM 682 C C . TYR A 1 81 ? 11.459 25.931 26.865 1.000 12.798 80 TYR AAA C 1
ATOM 683 O O . TYR A 1 81 ? 11.376 25.244 27.893 1.000 14.056 80 TYR AAA O 1
ATOM 692 N N . ALA A 1 82 ? 10.437 26.665 26.429 1.000 12.543 81 ALA AAA N 1
ATOM 693 C CA . ALA A 1 82 ? 9.107 26.628 27.052 1.000 13.510 81 ALA AAA CA 1
ATOM 694 C C . ALA A 1 82 ? 8.550 25.195 27.025 1.000 11.916 81 ALA AAA C 1
ATOM 695 O O . ALA A 1 82 ? 8.004 24.741 28.045 1.000 15.584 81 ALA AAA O 1
ATOM 697 N N . ILE A 1 83 ? 8.733 24.463 25.947 1.000 12.747 82 ILE AAA N 1
ATOM 698 C CA . ILE A 1 83 ? 8.288 23.041 25.851 1.000 13.171 82 ILE AAA CA 1
ATOM 699 C C . ILE A 1 83 ? 9.109 22.178 26.811 1.000 13.467 82 ILE AAA C 1
ATOM 700 O O . ILE A 1 83 ? 8.495 21.362 27.580 1.000 16.464 82 ILE AAA O 1
ATOM 705 N N . TYR A 1 84 ? 10.428 22.310 26.796 1.000 15.021 83 TYR AAA N 1
ATOM 706 C CA . TYR A 1 84 ? 11.337 21.559 27.701 1.000 16.260 83 TYR AAA CA 1
ATOM 707 C C . TYR A 1 84 ? 10.946 21.804 29.167 1.000 16.092 83 TYR AAA C 1
ATOM 708 O O . TYR A 1 84 ? 11.017 20.877 29.967 1.000 18.906 83 TYR AAA O 1
ATOM 717 N N . SER A 1 85 ? 10.552 23.029 29.502 1.000 18.459 84 SER AAA N 1
ATOM 718 C CA . SER A 1 85 ? 10.352 23.475 30.912 1.000 19.581 84 SER AAA CA 1
ATOM 719 C C . SER A 1 85 ? 8.938 23.069 31.336 1.000 20.416 84 SER AAA C 1
ATOM 720 O O . SER A 1 85 ? 8.661 23.224 32.515 1.000 19.104 84 SER AAA O 1
ATOM 723 N N . GLY A 1 86 ? 8.072 22.552 30.454 1.000 14.822 85 GLY AAA N 1
ATOM 724 C CA . GLY A 1 86 ? 6.670 22.193 30.758 1.000 16.090 85 GLY AAA CA 1
ATOM 725 C C . GLY A 1 86 ? 5.748 23.405 30.910 1.000 16.050 85 GLY AAA C 1
ATOM 726 O O . GLY A 1 86 ? 4.616 23.253 31.444 1.000 17.843 85 GLY AAA O 1
ATOM 727 N N . ALA A 1 87 ? 6.217 24.584 30.518 1.000 18.517 86 ALA AAA N 1
ATOM 728 C CA . ALA A 1 87 ? 5.470 25.856 30.604 1.000 19.904 86 ALA AAA CA 1
ATOM 729 C C . ALA A 1 87 ? 4.304 25.905 29.605 1.000 21.049 86 ALA AAA C 1
ATOM 730 O O . ALA A 1 87 ? 3.354 26.663 29.863 1.000 31.600 86 ALA AAA O 1
ATOM 732 N N . THR A 1 88 ? 4.379 25.170 28.501 1.000 21.443 87 THR AAA N 1
ATOM 733 C CA . THR A 1 88 ? 3.295 24.988 27.511 1.000 20.517 87 THR AAA CA 1
ATOM 734 C C . THR A 1 88 ? 2.199 24.100 28.100 1.000 21.093 87 THR AAA C 1
ATOM 735 O O . THR A 1 88 ? 2.482 23.358 29.039 1.000 23.181 87 THR AAA O 1
ATOM 739 N N . GLU A 1 89 ? 0.987 24.171 27.554 1.000 23.074 88 GLU AAA N 1
ATOM 740 C CA . GLU A 1 89 ? -0.125 23.228 27.879 1.000 24.098 88 GLU AAA CA 1
ATOM 741 C C . GLU A 1 89 ? 0.330 21.800 27.573 1.000 23.605 88 GLU AAA C 1
ATOM 742 O O . GLU A 1 89 ? 0.118 20.865 28.372 1.000 25.146 88 GLU AAA O 1
ATOM 748 N N . TYR A 1 90 ? 0.959 21.630 26.431 1.000 20.585 89 TYR AAA N 1
ATOM 749 C CA . TYR A 1 90 ? 1.580 20.378 25.971 1.000 19.834 89 TYR AAA CA 1
ATOM 750 C C . TYR A 1 90 ? 2.630 19.952 26.997 1.000 17.922 89 TYR AAA C 1
ATOM 751 O O . TYR A 1 90 ? 3.528 20.746 27.305 1.000 18.706 89 TYR AAA O 1
ATOM 760 N N . GLN A 1 91 ? 2.508 18.718 27.482 1.000 18.434 90 GLN AAA N 1
ATOM 761 C CA . GLN A 1 91 ? 3.362 18.143 28.547 1.000 18.346 90 GLN AAA CA 1
ATOM 762 C C . GLN A 1 91 ? 4.254 17.008 28.039 1.000 16.531 90 GLN AAA C 1
ATOM 763 O O . GLN A 1 91 ? 4.893 16.386 28.870 1.000 21.662 90 GLN AAA O 1
ATOM 769 N N . GLY A 1 92 ? 4.363 16.786 26.727 1.000 15.062 91 GLY AAA N 1
ATOM 770 C CA . GLY A 1 92 ? 5.179 15.667 26.204 1.000 16.010 91 GLY AAA CA 1
ATOM 771 C C . GLY A 1 92 ? 6.675 15.946 26.169 1.000 15.980 91 GLY AAA C 1
ATOM 772 O O . GLY A 1 92 ? 7.434 15.019 25.888 1.000 18.161 91 GLY AAA O 1
ATOM 773 N N . GLY A 1 93 ? 7.118 17.175 26.436 1.000 15.907 92 GLY AAA N 1
ATOM 774 C CA . GLY A 1 93 ? 8.545 17.509 26.449 1.000 16.229 92 GLY AAA CA 1
ATOM 775 C C . GLY A 1 93 ? 9.112 17.551 25.033 1.000 14.019 92 GLY AAA C 1
ATOM 776 O O . GLY A 1 93 ? 8.378 17.509 23.997 1.000 13.429 92 GLY AAA O 1
ATOM 777 N N . GLN A 1 94 ? 10.425 17.706 24.970 1.000 13.285 93 GLN AAA N 1
ATOM 778 C CA . GLN A 1 94 ? 11.092 18.081 23.714 1.000 15.034 93 GLN AAA CA 1
ATOM 779 C C . GLN A 1 94 ? 11.386 16.860 22.828 1.000 14.507 93 GLN AAA C 1
ATOM 780 O O . GLN A 1 94 ? 11.596 17.055 21.621 1.000 14.278 93 GLN AAA O 1
ATOM 786 N N . GLU A 1 95 ? 11.347 15.617 23.317 1.000 16.099 94 GLU AAA N 1
ATOM 787 C CA . GLU A 1 95 ? 11.886 14.472 22.539 1.000 15.029 94 GLU AAA CA 1
ATOM 788 C C . GLU A 1 95 ? 11.074 14.300 21.251 1.000 14.568 94 GLU AAA C 1
ATOM 789 O O . GLU A 1 95 ? 11.672 13.971 20.233 1.000 14.040 94 GLU AAA O 1
ATOM 795 N N . PRO A 1 96 ? 9.718 14.427 21.243 1.000 14.553 95 PRO AAA N 1
ATOM 796 C CA . PRO A 1 96 ? 8.959 14.240 20.002 1.000 13.654 95 PRO AAA CA 1
ATOM 797 C C . PRO A 1 96 ? 8.965 15.466 19.084 1.000 12.508 95 PRO AAA C 1
ATOM 798 O O . PRO A 1 96 ? 8.335 15.437 18.022 1.000 13.508 95 PRO AAA O 1
ATOM 802 N N . ILE A 1 97 ? 9.704 16.513 19.430 1.000 11.816 96 ILE AAA N 1
ATOM 803 C CA . ILE A 1 97 ? 9.666 17.785 18.672 1.000 11.885 96 ILE AAA CA 1
ATOM 804 C C . ILE A 1 97 ? 10.755 17.771 17.606 1.000 14.743 96 ILE AAA C 1
ATOM 805 O O . ILE A 1 97 ? 11.955 17.642 17.902 1.000 17.581 96 ILE AAA O 1
ATOM 810 N N . LEU A 1 98 ? 10.311 17.906 16.356 1.000 11.989 97 LEU AAA N 1
ATOM 811 C CA . LEU A 1 98 ? 11.190 17.949 15.161 1.000 12.346 97 LEU AAA CA 1
ATOM 812 C C . LEU A 1 98 ? 11.638 19.379 14.917 1.000 11.938 97 LEU AAA C 1
ATOM 813 O O . LEU A 1 98 ? 10.796 20.293 15.098 1.000 12.026 97 LEU AAA O 1
ATOM 818 N N . HIS A 1 99 ? 12.876 19.589 14.450 1.000 12.075 98 HIS AAA N 1
ATOM 819 C CA . HIS A 1 99 ? 13.255 20.858 13.772 1.000 11.598 98 HIS AAA CA 1
ATOM 820 C C . HIS A 1 99 ? 13.244 20.636 12.244 1.000 11.654 98 HIS AAA C 1
ATOM 821 O O . HIS A 1 99 ? 13.960 19.739 11.775 1.000 12.734 98 HIS AAA O 1
ATOM 828 N N . LEU A 1 100 ? 12.390 21.395 11.579 1.000 11.133 99 LEU AAA N 1
ATOM 829 C CA . LEU A 1 100 ? 12.345 21.382 10.095 1.000 10.485 99 LEU AAA CA 1
ATOM 830 C C . LEU A 1 100 ? 13.188 22.536 9.595 1.000 11.388 99 LEU AAA C 1
ATOM 831 O O . LEU A 1 100 ? 12.862 23.698 9.936 1.000 11.264 99 LEU AAA O 1
ATOM 836 N N . VAL A 1 101 ? 14.199 22.222 8.768 1.000 12.237 100 VAL AAA N 1
ATOM 837 C CA . VAL A 1 101 ? 15.237 23.225 8.410 1.000 12.422 100 VAL AAA CA 1
ATOM 838 C C . VAL A 1 101 ? 15.049 23.629 6.945 1.000 13.882 100 VAL AAA C 1
ATOM 839 O O . VAL A 1 101 ? 14.935 22.743 6.088 1.000 14.373 100 VAL AAA O 1
ATOM 843 N N . SER A 1 102 ? 15.064 24.912 6.677 1.000 14.323 101 SER AAA N 1
ATOM 844 C CA . SER A 1 102 ? 15.078 25.445 5.287 1.000 14.086 101 SER AAA CA 1
ATOM 845 C C . SER A 1 102 ? 15.993 26.652 5.318 1.000 13.146 101 SER AAA C 1
ATOM 846 O O . SER A 1 102 ? 16.905 26.791 6.183 1.000 20.353 101 SER AAA O 1
ATOM 849 N N . SER A 1 103 ? 15.845 27.526 4.324 1.000 15.505 102 SER AAA N 1
ATOM 850 C CA . SER A 1 103 ? 16.572 28.794 4.286 1.000 12.307 102 SER AAA CA 1
ATOM 851 C C . SER A 1 103 ? 15.705 29.935 3.794 1.000 10.055 102 SER AAA C 1
ATOM 852 O O . SER A 1 103 ? 14.778 29.690 3.017 1.000 14.151 102 SER AAA O 1
ATOM 855 N N . ALA A 1 104 ? 16.019 31.119 4.260 1.000 12.898 103 ALA AAA N 1
ATOM 856 C CA . ALA A 1 104 ? 15.335 32.325 3.810 1.000 11.741 103 ALA AAA CA 1
ATOM 857 C C . ALA A 1 104 ? 15.468 32.417 2.266 1.000 14.219 103 ALA AAA C 1
ATOM 858 O O . ALA A 1 104 ? 14.491 32.867 1.591 1.000 13.510 103 ALA AAA O 1
ATOM 860 N N . GLN A 1 105 ? 16.676 32.165 1.767 1.000 14.346 104 GLN AAA N 1
ATOM 861 C CA . GLN A 1 105 ? 16.936 32.344 0.296 1.000 14.756 104 GLN AAA CA 1
ATOM 862 C C . GLN A 1 105 ? 16.048 31.372 -0.433 1.000 18.937 104 GLN AAA C 1
ATOM 863 O O . GLN A 1 105 ? 15.598 31.769 -1.559 1.000 34.676 104 GLN AAA O 1
ATOM 869 N N . ALA A 1 106 ? 15.892 30.135 -0.030 1.000 19.213 105 ALA AAA N 1
ATOM 870 C CA . ALA A 1 106 ? 15.023 29.174 -0.734 1.000 16.216 105 A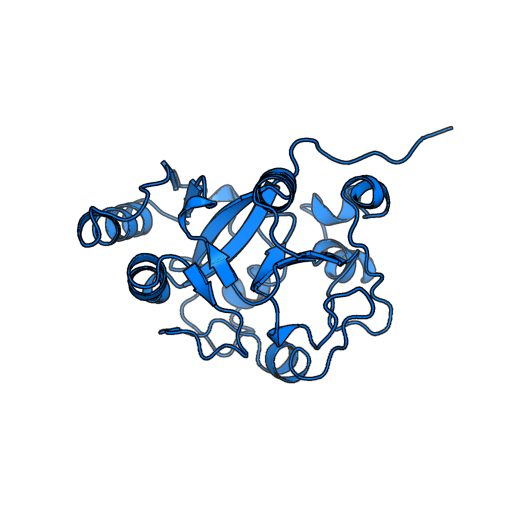LA AAA CA 1
ATOM 871 C C . ALA A 1 106 ? 13.602 29.704 -0.857 1.000 15.255 105 ALA AAA C 1
ATOM 872 O O . ALA A 1 106 ? 12.950 29.505 -1.906 1.000 15.720 105 ALA AAA O 1
ATOM 874 N N . VAL A 1 107 ? 13.045 30.333 0.182 1.000 17.092 106 VAL AAA N 1
ATOM 875 C CA . VAL A 1 107 ? 11.657 30.849 0.123 1.000 18.037 106 VAL AAA CA 1
ATOM 876 C C . VAL A 1 107 ? 11.557 31.960 -0.926 1.000 12.551 106 VAL AAA C 1
ATOM 877 O O . VAL A 1 107 ? 10.570 31.942 -1.684 1.000 16.871 106 VAL AAA O 1
ATOM 881 N N . HIS A 1 108 ? 12.495 32.874 -0.903 1.000 12.750 107 HIS AAA N 1
ATOM 882 C CA . HIS A 1 108 ? 12.570 33.944 -1.926 1.000 12.621 107 HIS AAA CA 1
ATOM 883 C C . HIS A 1 108 ? 12.683 33.311 -3.331 1.000 14.281 107 HIS AAA C 1
ATOM 884 O O . HIS A 1 108 ? 11.913 33.767 -4.262 1.000 16.718 107 HIS AAA O 1
ATOM 891 N N . LYS A 1 109 ? 13.587 32.366 -3.483 1.000 16.873 108 LYS AAA N 1
ATOM 892 C CA . LYS A 1 109 ? 13.817 31.787 -4.835 1.000 16.042 108 LYS AAA CA 1
ATOM 893 C C . LYS A 1 109 ? 12.552 31.087 -5.275 1.000 15.608 108 LYS AAA C 1
ATOM 894 O O . LYS A 1 109 ? 12.343 31.060 -6.539 1.000 20.028 108 LYS AAA O 1
ATOM 900 N N . ALA A 1 110 ? 11.752 30.477 -4.450 1.000 16.418 109 ALA AAA N 1
ATOM 901 C CA . ALA A 1 110 ? 10.490 29.800 -4.763 1.000 20.289 109 ALA AAA CA 1
ATOM 902 C C . ALA A 1 110 ? 9.363 30.793 -5.069 1.000 28.043 109 ALA AAA C 1
ATOM 903 O O . ALA A 1 110 ? 8.301 30.347 -5.440 1.000 22.011 109 ALA AAA O 1
ATOM 905 N N . GLY A 1 111 ? 9.583 32.099 -4.848 1.000 24.815 110 GLY AAA N 1
ATOM 906 C CA . GLY A 1 111 ? 8.553 33.111 -5.135 1.000 21.529 110 GLY AAA CA 1
ATOM 907 C C . GLY A 1 111 ? 7.440 33.194 -4.122 1.000 14.713 110 GLY AAA C 1
ATOM 908 O O . GLY A 1 111 ? 6.389 33.753 -4.417 1.000 16.248 110 GLY AAA O 1
ATOM 909 N N . LEU A 1 112 ? 7.690 32.723 -2.901 1.000 13.620 111 LEU AAA N 1
ATOM 910 C CA . LEU A 1 112 ? 6.628 32.692 -1.857 1.000 12.775 111 LEU AAA CA 1
ATOM 911 C C . LEU A 1 112 ? 6.632 33.980 -1.049 1.000 15.046 111 LEU AAA C 1
ATOM 912 O O . LEU A 1 112 ? 7.699 34.407 -0.612 1.000 14.020 111 LEU AAA O 1
ATOM 917 N N . PRO A 1 113 ? 5.498 34.665 -0.862 1.000 19.768 112 PRO AAA N 1
ATOM 918 C CA . PRO A 1 113 ? 5.483 35.823 0.047 1.000 21.496 112 PRO AAA CA 1
ATOM 919 C C . PRO A 1 113 ? 5.902 35.527 1.513 1.000 22.356 112 PRO AAA C 1
ATOM 920 O O . PRO A 1 113 ? 5.437 34.539 2.076 1.000 43.567 112 PRO AAA O 1
ATOM 924 N N . PHE A 1 114 ? 6.735 36.452 1.999 1.000 27.219 113 PHE AAA N 1
ATOM 925 C CA . PHE A 1 114 ? 7.231 36.284 3.394 1.000 17.972 113 PHE AAA CA 1
ATOM 926 C C . PHE A 1 114 ? 7.455 37.665 3.951 1.000 13.125 113 PHE AAA C 1
ATOM 927 O O . PHE A 1 114 ? 7.600 38.665 3.273 1.000 14.191 113 PHE AAA O 1
ATOM 935 N N . VAL A 1 115 ? 7.483 37.675 5.306 1.000 11.518 114 VAL AAA N 1
ATOM 936 C CA . VAL A 1 115 ? 7.966 38.835 6.075 1.000 11.622 114 VAL AAA CA 1
ATOM 937 C C . VAL A 1 115 ? 8.856 38.260 7.185 1.000 17.158 114 VAL AAA C 1
ATOM 938 O O . VAL A 1 115 ? 8.787 37.076 7.463 1.000 19.938 114 VAL AAA O 1
ATOM 942 N N . PHE A 1 116 ? 9.673 39.119 7.788 1.000 12.987 115 PHE AAA N 1
ATOM 943 C CA . PHE A 1 116 ? 10.425 38.671 8.986 1.000 12.894 115 PHE AAA CA 1
ATOM 944 C C . PHE A 1 116 ? 10.545 39.814 9.954 1.000 13.404 115 PHE AAA C 1
ATOM 945 O O . PHE A 1 116 ? 10.265 40.970 9.646 1.000 19.260 115 PHE AAA O 1
ATOM 953 N N . THR A 1 117 ? 10.850 39.406 11.192 1.000 12.558 116 THR AAA N 1
ATOM 954 C CA . THR A 1 117 ? 10.919 40.357 12.321 1.000 12.979 116 THR AAA CA 1
ATOM 955 C C . THR A 1 117 ? 12.303 40.369 12.937 1.000 12.080 116 THR AAA C 1
ATOM 956 O O . THR A 1 117 ? 13.073 39.446 12.775 1.000 16.120 116 THR AAA O 1
ATOM 960 N N . ASP A 1 118 ? 12.509 41.368 13.796 1.000 12.465 117 ASP AAA N 1
ATOM 961 C CA . ASP A 1 118 ? 13.777 41.429 14.583 1.000 14.029 117 ASP AAA CA 1
ATOM 962 C C . ASP A 1 118 ? 13.593 40.943 16.028 1.000 13.544 117 ASP AAA C 1
ATOM 963 O O . ASP A 1 118 ? 1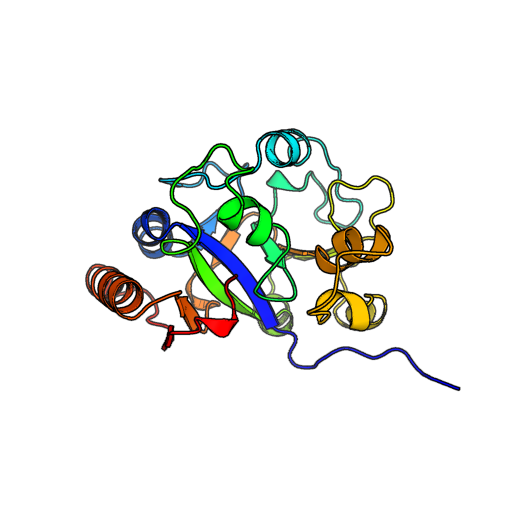4.610 40.922 16.809 1.000 13.715 117 ASP AAA O 1
ATOM 968 N N . ARG A 1 119 ? 12.415 40.426 16.346 1.000 13.798 118 ARG AAA N 1
ATOM 969 C CA . ARG A 1 119 ? 12.127 39.966 17.739 1.000 12.721 118 ARG AAA CA 1
ATOM 970 C C . ARG A 1 119 ? 10.789 39.251 17.691 1.000 12.342 118 ARG AAA C 1
ATOM 971 O O . ARG A 1 119 ? 10.050 39.346 16.666 1.000 13.458 118 ARG AAA O 1
ATOM 979 N N . HIS A 1 120 ? 10.384 38.624 18.775 1.000 12.945 119 HIS AAA N 1
ATOM 980 C CA . HIS A 1 120 ? 9.066 37.955 18.843 1.000 13.415 119 HIS AAA CA 1
ATOM 981 C C . HIS A 1 120 ? 7.946 38.849 18.280 1.000 13.059 119 HIS AAA C 1
ATOM 982 O O . HIS A 1 120 ? 7.803 40.011 18.691 1.000 15.452 119 HIS AAA O 1
ATOM 989 N N . GLY A 1 121 ? 7.242 38.368 17.245 1.000 13.837 120 GLY AAA N 1
ATOM 990 C CA . GLY A 1 121 ? 6.281 39.186 16.495 1.000 13.626 120 GLY AAA CA 1
ATOM 991 C C . GLY A 1 121 ? 5.022 39.597 17.224 1.000 13.793 120 GLY AAA C 1
ATOM 992 O O . GLY A 1 121 ? 4.377 40.513 16.760 1.000 13.384 120 GLY AAA O 1
ATOM 993 N N . VAL A 1 122 ? 4.727 39.031 18.404 1.000 13.206 121 VAL AAA N 1
ATOM 994 C CA . VAL A 1 122 ? 3.591 39.488 19.258 1.000 13.671 121 VAL AAA CA 1
ATOM 995 C C . VAL A 1 122 ? 3.977 40.769 20.025 1.000 13.516 121 VAL AAA C 1
ATOM 996 O O .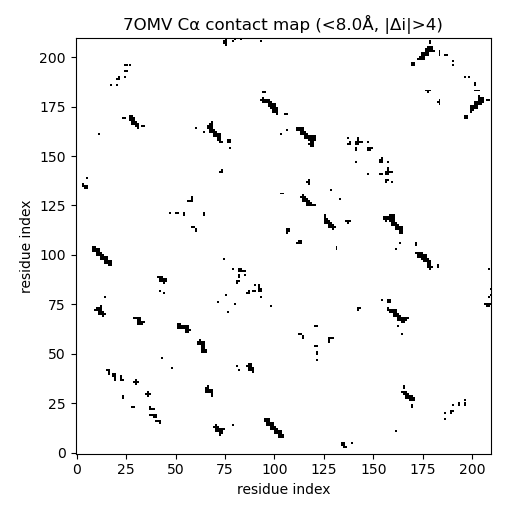 VAL A 1 122 ? 3.059 41.440 20.535 1.000 17.559 121 VAL AAA O 1
ATOM 1000 N N . LEU A 1 123 ? 5.252 41.143 20.088 1.000 13.218 122 LEU AAA N 1
ATOM 1001 C CA . LEU A 1 123 ? 5.681 42.352 20.838 1.000 14.811 122 LEU AAA CA 1
ATOM 1002 C C . LEU A 1 123 ? 5.297 43.606 20.070 1.000 13.842 122 LEU AAA C 1
ATOM 1003 O O . LEU A 1 123 ? 5.535 43.657 18.816 1.000 13.581 122 LEU AAA O 1
ATOM 1008 N N . SER A 1 124 ? 4.721 44.589 20.748 1.000 14.604 123 SER AAA N 1
ATOM 1009 C CA . SER A 1 124 ? 4.262 45.825 20.091 1.000 16.870 123 SER AAA CA 1
ATOM 1010 C C . SER A 1 124 ? 5.465 46.519 19.421 1.000 12.542 123 SER AAA C 1
ATOM 1011 O O . SER A 1 124 ? 5.259 47.238 18.459 1.000 14.313 123 SER AAA O 1
ATOM 1014 N N . HIS A 1 125 ? 6.684 46.321 19.957 1.000 12.356 124 HIS AAA N 1
ATOM 1015 C CA A HIS A 1 125 ? 7.936 46.969 19.488 0.500 14.032 124 HIS AAA CA 1
ATOM 1016 C CA B HIS A 1 125 ? 7.888 47.020 19.430 0.500 13.394 124 HIS AAA CA 1
ATOM 1017 C C . HIS A 1 125 ? 8.600 46.155 18.374 1.000 12.307 124 HIS AAA C 1
ATOM 1018 O O . HIS A 1 125 ? 9.662 46.564 17.913 1.000 12.496 124 HIS AAA O 1
ATOM 1031 N N . ALA A 1 126 ? 8.015 45.038 17.943 1.000 11.347 125 ALA AAA N 1
ATOM 1032 C CA . ALA A 1 126 ? 8.620 44.275 16.816 1.000 11.237 125 ALA AAA CA 1
ATOM 1033 C C . ALA A 1 126 ? 8.754 45.160 15.568 1.000 11.744 125 ALA AAA C 1
ATOM 1034 O O . ALA A 1 126 ? 7.871 45.954 15.295 1.000 14.737 125 ALA AAA O 1
ATOM 1036 N N . ARG A 1 127 ? 9.890 45.016 14.891 1.000 11.287 126 ARG AAA N 1
ATOM 1037 C CA . ARG A 1 127 ? 10.084 45.588 13.548 1.000 11.603 126 ARG AAA CA 1
ATOM 1038 C C . ARG A 1 127 ? 9.959 44.481 12.520 1.000 12.265 126 ARG AAA C 1
ATOM 1039 O O . ARG A 1 127 ? 10.491 43.384 12.726 1.000 14.130 126 ARG AAA O 1
ATOM 1047 N N . PHE A 1 128 ? 9.338 44.831 11.402 1.000 12.102 127 PHE AAA N 1
ATOM 1048 C CA . PHE A 1 128 ? 9.064 43.899 10.271 1.000 13.206 127 PHE AAA CA 1
ATOM 1049 C C . PHE A 1 128 ? 9.736 44.369 8.968 1.000 12.646 127 PHE AAA C 1
ATOM 1050 O O . PHE A 1 128 ? 9.799 45.570 8.682 1.000 14.296 127 PHE AAA O 1
ATOM 1058 N N . PHE A 1 129 ? 10.170 43.390 8.178 1.000 11.572 128 PHE AAA N 1
ATOM 1059 C CA . PHE A 1 129 ? 10.928 43.591 6.914 1.000 12.413 128 PHE AAA CA 1
ATOM 1060 C C . PHE A 1 129 ? 10.470 42.528 5.941 1.000 15.904 128 PHE AAA C 1
ATOM 1061 O O . PHE A 1 129 ? 9.868 41.493 6.282 1.000 23.957 128 PHE AAA O 1
ATOM 1069 N N . ARG A 1 130 ? 10.687 42.816 4.640 1.000 16.323 129 ARG AAA N 1
ATOM 1070 C CA . ARG A 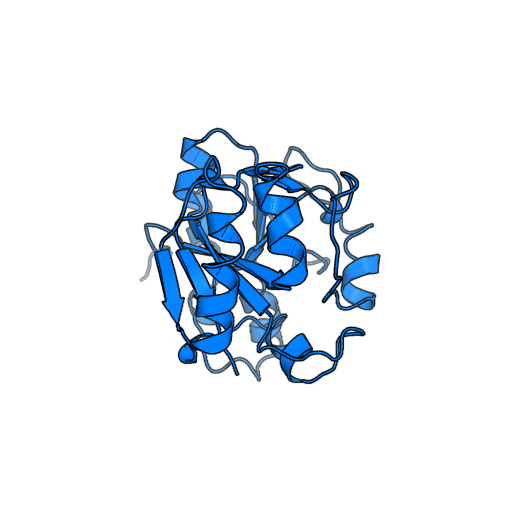1 130 ? 10.389 41.800 3.605 1.000 15.655 129 ARG AAA CA 1
ATOM 1071 C C . ARG A 1 130 ? 11.476 41.709 2.533 1.000 19.901 129 ARG AAA C 1
ATOM 1072 O O . ARG A 1 130 ? 11.164 41.050 1.523 1.000 18.338 129 ARG AAA O 1
ATOM 1080 N N . GLN A 1 131 ? 12.644 42.335 2.684 1.000 18.068 130 GLN AAA N 1
ATOM 1081 C CA . GLN A 1 131 ? 13.774 42.178 1.716 1.000 16.699 130 GLN AAA CA 1
ATOM 1082 C C . GLN A 1 131 ? 14.912 41.429 2.386 1.000 14.597 130 GLN AAA C 1
ATOM 1083 O O . GLN A 1 131 ? 15.218 41.791 3.550 1.000 16.496 130 GLN AAA O 1
ATOM 1089 N N . LEU A 1 132 ? 15.542 40.462 1.750 1.000 12.779 131 LEU AAA N 1
ATOM 1090 C CA . LEU A 1 132 ? 16.630 39.673 2.354 1.000 12.061 131 LEU AAA CA 1
ATOM 1091 C C . LEU A 1 132 ? 17.743 40.599 2.831 1.000 11.957 131 LEU AAA C 1
ATOM 1092 O O . LEU A 1 132 ? 18.339 40.301 3.873 1.000 12.986 131 LEU AAA O 1
ATOM 1097 N N . GLU A 1 133 ? 18.014 41.705 2.150 1.000 13.849 132 GLU AAA N 1
ATOM 1098 C CA . GLU A 1 133 ? 19.132 42.555 2.610 1.000 13.248 132 GLU AAA CA 1
ATOM 1099 C C . GLU A 1 133 ? 18.884 43.077 4.033 1.000 12.592 132 GLU AAA C 1
ATOM 1100 O O . GLU A 1 133 ? 19.879 43.360 4.713 1.000 15.462 132 GLU AAA O 1
ATOM 1106 N N . GLU A 1 134 ? 17.620 43.223 4.431 1.000 13.228 133 GLU AAA N 1
ATOM 1107 C CA . GLU A 1 134 ? 17.277 43.754 5.774 1.000 12.547 133 GLU AAA CA 1
ATOM 1108 C C . GLU A 1 134 ? 17.539 42.693 6.847 1.000 11.735 133 GLU AAA C 1
ATOM 1109 O O . GLU A 1 134 ? 17.431 43.043 8.032 1.000 12.576 133 GLU AAA O 1
ATOM 1115 N N . LEU A 1 135 ? 17.960 41.479 6.504 1.000 11.753 134 LEU AAA N 1
ATOM 1116 C CA . LEU A 1 135 ? 18.400 40.525 7.529 1.000 12.130 134 LEU AAA CA 1
ATOM 1117 C C . LEU A 1 135 ? 19.546 41.129 8.349 1.000 12.463 134 LEU AAA C 1
ATOM 1118 O O . LEU A 1 135 ? 19.710 40.754 9.517 1.000 13.482 134 LEU AAA O 1
ATOM 1123 N N . ALA A 1 136 ? 20.272 42.075 7.794 1.000 13.982 135 ALA AAA N 1
ATOM 1124 C CA . ALA A 1 136 ? 21.371 42.785 8.494 1.000 15.270 135 ALA AAA CA 1
ATOM 1125 C C . ALA A 1 136 ? 20.853 43.547 9.717 1.000 13.379 135 ALA AAA C 1
ATOM 1126 O O . ALA A 1 136 ? 21.679 43.823 10.596 1.000 17.738 135 ALA AAA O 1
ATOM 1128 N N . GLN A 1 137 ? 19.567 43.905 9.744 1.000 12.934 136 GLN AAA N 1
ATOM 1129 C CA . GLN A 1 137 ? 19.015 44.719 10.849 1.000 14.606 136 GLN AAA CA 1
ATOM 1130 C C . GLN A 1 137 ? 18.795 43.869 12.093 1.000 14.122 136 GLN AAA C 1
ATOM 1131 O O . GLN A 1 137 ? 18.618 44.438 13.177 1.000 16.954 136 GLN AAA O 1
ATOM 1137 N N . LEU A 1 138 ? 18.798 42.557 11.951 1.000 13.359 137 LEU AAA N 1
ATOM 1138 C CA . LEU A 1 138 ? 18.545 41.661 13.101 1.000 13.879 137 LEU AAA CA 1
ATOM 1139 C C . LEU A 1 138 ? 19.774 41.620 14.029 1.000 13.442 137 LEU AAA C 1
ATOM 1140 O O . LEU A 1 138 ? 20.902 41.958 13.583 1.000 14.876 137 LEU AAA O 1
ATOM 1145 N N . ASP A 1 139 ? 19.577 41.255 15.299 1.000 14.819 138 ASP AAA N 1
ATOM 1146 C CA . ASP A 1 139 ? 20.705 41.110 16.241 1.000 15.366 138 ASP AAA CA 1
ATOM 1147 C C . ASP A 1 139 ? 21.199 39.672 16.230 1.000 15.626 138 ASP AAA C 1
ATOM 1148 O O . ASP A 1 139 ? 20.609 38.807 16.932 1.000 22.142 138 ASP AAA O 1
ATOM 1153 N N . TRP A 1 140 ? 22.143 39.378 15.327 1.000 18.728 139 TRP AAA N 1
ATOM 1154 C CA . TRP A 1 140 ? 22.644 37.996 15.141 1.000 16.273 139 TRP AAA CA 1
ATOM 1155 C C . TRP A 1 140 ? 23.387 37.509 16.374 1.000 16.915 139 TRP AAA C 1
ATOM 1156 O O . TRP A 1 140 ? 23.400 36.284 16.624 1.000 16.259 139 TRP AAA O 1
ATOM 1167 N N . GLU A 1 141 ? 23.940 38.426 17.152 1.000 17.674 140 GLU AAA N 1
ATOM 1168 C CA . GLU A 1 141 ? 24.590 38.081 18.427 1.000 19.125 140 GLU AAA CA 1
ATOM 1169 C C . GLU A 1 141 ? 23.537 37.466 19.344 1.000 17.198 140 GLU AAA C 1
ATOM 1170 O O . GLU A 1 141 ? 23.830 36.426 19.919 1.000 21.698 140 GLU AAA O 1
ATOM 1176 N N . ALA A 1 142 ? 22.344 38.056 19.461 1.000 18.352 141 ALA AAA N 1
ATOM 1177 C CA . ALA A 1 142 ? 21.239 37.483 20.273 1.000 17.575 141 ALA AAA CA 1
ATOM 1178 C C . ALA A 1 142 ? 20.726 36.180 19.671 1.000 18.207 141 ALA AAA C 1
ATOM 1179 O O . ALA A 1 142 ? 20.558 35.217 20.393 1.000 17.150 141 ALA AAA O 1
ATOM 1181 N N . ILE A 1 143 ? 20.472 36.170 18.365 1.000 16.683 142 ILE AAA N 1
ATOM 1182 C CA . ILE A 1 143 ? 19.858 34.975 17.717 1.000 15.632 142 ILE AAA CA 1
ATOM 1183 C C . ILE A 1 143 ? 20.760 33.776 17.948 1.000 16.955 142 ILE AAA C 1
ATOM 1184 O O . ILE A 1 143 ? 20.250 32.680 18.197 1.000 18.112 142 ILE AAA O 1
ATOM 1189 N N . GLN A 1 144 ? 22.068 33.965 17.834 1.000 16.452 143 GLN AAA N 1
ATOM 1190 C CA . GLN A 1 144 ? 23.039 32.845 17.923 1.000 18.349 143 GLN AAA CA 1
ATOM 1191 C C . GLN A 1 144 ? 23.445 32.596 19.378 1.000 18.341 143 GLN AAA C 1
ATOM 1192 O O . GLN A 1 144 ? 24.160 31.639 19.595 1.000 21.642 143 GLN AAA O 1
ATOM 1198 N N . ALA A 1 145 ? 22.982 33.411 20.314 1.000 20.547 144 ALA AAA N 1
ATOM 1199 C CA . ALA A 1 145 ? 23.413 33.347 21.737 1.000 20.664 144 ALA AAA CA 1
ATOM 1200 C C . ALA A 1 145 ? 23.031 32.015 22.408 1.000 19.764 144 ALA AAA C 1
ATOM 1201 O O . ALA A 1 145 ? 21.835 31.694 22.415 1.000 19.691 144 ALA AAA O 1
ATOM 1203 N N . SER A 1 146 ? 23.987 31.272 22.991 1.000 23.597 145 SER AAA N 1
ATOM 1204 C CA . SER A 1 146 ? 23.672 30.164 23.936 1.000 23.216 145 SER AAA CA 1
ATOM 1205 C C . SER A 1 146 ? 23.360 30.717 25.330 1.000 20.482 145 SER AAA C 1
ATOM 1206 O O . SER A 1 146 ? 22.617 30.041 26.067 1.000 25.976 145 SER AAA O 1
ATOM 1209 N N . TYR A 1 147 ? 23.909 31.874 25.707 1.000 18.753 146 TYR AAA N 1
ATOM 1210 C CA . TYR A 1 147 ? 23.532 32.562 26.961 1.000 18.686 146 TYR AAA CA 1
ATOM 1211 C C . TYR A 1 147 ? 22.513 33.640 26.650 1.000 16.233 146 TYR AAA C 1
ATOM 1212 O O . TYR A 1 147 ? 22.842 34.619 25.936 1.000 17.906 146 TYR AAA O 1
ATOM 1221 N N . TRP A 1 148 ? 21.284 33.476 27.131 1.000 15.507 147 TRP AAA N 1
ATOM 1222 C CA . TRP A 1 148 ? 20.213 34.457 26.814 1.000 14.209 147 TRP AAA CA 1
ATOM 1223 C C . TRP A 1 148 ? 19.329 34.742 28.030 1.000 14.750 147 TRP AAA C 1
ATOM 1224 O O . TRP A 1 148 ? 18.262 35.320 27.835 1.000 15.412 147 TRP AAA O 1
ATOM 1235 N N . ALA A 1 149 ? 19.798 34.514 29.259 1.000 16.825 148 ALA AAA N 1
ATOM 1236 C CA . ALA A 1 149 ? 18.999 34.760 30.481 1.000 19.566 148 ALA AAA CA 1
ATOM 1237 C C . ALA A 1 149 ? 18.846 36.261 30.751 1.000 20.713 148 ALA AAA C 1
ATOM 1238 O O . ALA A 1 149 ? 17.810 36.649 31.267 1.000 16.329 148 ALA AAA O 1
ATOM 1240 N N . ASP A 1 150 ? 19.858 37.083 30.509 1.000 20.670 149 ASP AAA N 1
ATOM 1241 C CA . ASP A 1 150 ? 19.815 38.529 30.840 1.000 19.790 149 ASP AAA CA 1
ATOM 1242 C C . ASP A 1 150 ? 20.780 39.259 29.914 1.000 17.844 149 ASP AAA C 1
ATOM 1243 O O . ASP A 1 150 ? 21.801 38.681 29.546 1.000 20.886 149 ASP AAA O 1
ATOM 1248 N N . PRO A 1 151 ? 20.517 40.515 29.480 1.000 18.027 150 PRO AAA N 1
ATOM 1249 C CA . PRO A 1 151 ? 19.299 41.280 29.793 1.000 18.732 150 PRO AAA CA 1
ATOM 1250 C C . PRO A 1 151 ? 18.019 40.690 29.191 1.000 16.089 150 PRO AAA C 1
ATOM 1251 O O . PRO A 1 151 ? 18.047 39.793 28.343 1.000 15.474 150 PRO AAA O 1
ATOM 1255 N N . PRO A 1 152 ? 16.835 41.211 29.577 1.000 16.674 151 PRO AAA N 1
ATOM 1256 C CA . PRO A 1 152 ? 15.559 40.688 29.081 1.000 17.389 151 PRO AAA CA 1
ATOM 1257 C C . PRO A 1 152 ? 15.402 40.761 27.560 1.000 16.677 151 PRO AAA C 1
ATOM 1258 O O . PRO A 1 152 ? 14.667 39.956 26.998 1.000 19.028 151 PRO AAA O 1
ATOM 1262 N N . GLU A 1 153 ? 16.084 41.698 26.919 1.000 17.183 152 GLU AAA N 1
ATOM 1263 C CA . GLU A 1 153 ? 15.967 41.895 25.457 1.000 18.259 152 GLU AAA CA 1
ATOM 1264 C C . GLU A 1 153 ? 16.518 40.657 24.753 1.000 18.033 152 GLU AAA C 1
ATOM 1265 O O . GLU A 1 153 ? 16.139 40.418 23.598 1.000 18.678 152 GLU AAA O 1
ATOM 1271 N N . LEU A 1 154 ? 17.427 39.892 25.327 1.000 18.054 153 LEU AAA N 1
ATOM 1272 C CA . LEU A 1 154 ? 17.995 38.733 24.608 1.000 16.818 153 LEU AAA CA 1
ATOM 1273 C C . LEU A 1 154 ? 16.897 37.726 24.292 1.000 16.029 153 LEU AAA C 1
ATOM 1274 O O . LEU A 1 154 ? 16.868 37.238 23.104 1.000 16.457 153 LEU AAA O 1
ATOM 1279 N N . ARG A 1 155 ? 16.025 37.370 25.230 1.000 17.789 154 ARG AAA N 1
ATOM 1280 C CA . ARG A 1 155 ? 14.955 36.389 24.986 1.000 21.339 154 ARG AAA CA 1
ATOM 1281 C C . ARG A 1 155 ? 14.105 36.922 23.812 1.000 17.404 154 ARG AAA C 1
ATOM 1282 O O . ARG A 1 155 ? 13.648 36.128 23.001 1.000 17.623 154 ARG AAA O 1
ATOM 1290 N N . GLU A 1 156 ? 13.791 38.199 23.828 1.000 17.213 155 GLU AAA N 1
ATOM 1291 C CA . GLU A 1 156 ? 12.905 38.787 22.790 1.000 23.820 155 GLU AAA CA 1
ATOM 1292 C C . GLU A 1 156 ? 13.561 38.736 21.387 1.000 35.168 155 GLU AAA C 1
ATOM 1293 O O . GLU A 1 156 ? 12.903 38.288 20.380 1.000 12.859 155 GLU AAA O 1
ATOM 1299 N N . LYS A 1 157 ? 14.825 39.150 21.324 1.000 37.220 156 LYS AAA N 1
ATOM 1300 C CA . LYS A 1 157 ? 15.532 39.304 20.007 1.000 34.232 156 LYS AAA CA 1
ATOM 1301 C C . LYS A 1 157 ? 15.864 37.908 19.484 1.000 18.853 156 LYS AAA C 1
ATOM 1302 O O . LYS A 1 157 ? 15.984 37.763 18.238 1.000 18.727 156 LYS AAA O 1
ATOM 1308 N N . LYS A 1 158 ? 16.073 36.934 20.341 1.000 16.369 157 LYS AAA N 1
ATOM 1309 C CA . LYS A 1 158 ? 16.386 35.573 19.941 1.000 18.108 157 LYS AAA CA 1
ATOM 1310 C C . LYS A 1 158 ? 15.140 34.965 19.264 1.000 20.585 157 LYS AAA C 1
ATOM 1311 O O . LYS A 1 158 ? 15.346 33.964 18.546 1.000 30.657 157 LYS AAA O 1
ATOM 1317 N N . GLN A 1 159 ? 13.940 35.558 19.386 1.000 22.110 158 GLN AAA N 1
ATOM 1318 C CA . GLN A 1 159 ? 12.668 35.004 18.831 1.000 17.427 158 GLN AAA CA 1
ATOM 1319 C C . GLN A 1 159 ? 12.277 35.753 17.508 1.000 26.880 158 GLN AAA C 1
ATOM 1320 O O . GLN A 1 159 ? 11.077 35.761 17.136 1.000 32.976 158 GLN AAA O 1
ATOM 1326 N N . ALA A 1 160 ? 13.274 36.489 16.969 1.000 21.975 159 ALA AAA N 1
ATOM 1327 C CA . ALA A 1 160 ? 13.187 36.969 15.552 1.000 14.703 159 ALA AAA CA 1
ATOM 1328 C C . ALA A 1 160 ? 12.637 35.822 14.710 1.000 13.322 159 ALA AAA C 1
ATOM 1329 O O . ALA A 1 160 ? 13.087 34.683 14.831 1.000 16.044 159 ALA AAA O 1
ATOM 1331 N N . ALA A 1 161 ? 11.672 36.177 13.855 1.000 13.468 160 ALA AAA N 1
ATOM 1332 C CA . ALA A 1 161 ? 10.914 35.153 13.097 1.000 13.351 160 ALA AAA CA 1
ATOM 1333 C C . ALA A 1 161 ? 10.921 35.412 11.573 1.000 11.653 160 ALA AAA C 1
ATOM 1334 O O . ALA A 1 161 ? 10.876 36.559 11.162 1.000 25.276 160 ALA AAA O 1
ATOM 1336 N N . PHE A 1 162 ? 10.914 34.330 10.842 1.000 10.654 161 PHE AAA N 1
ATOM 1337 C CA . PHE A 1 162 ? 10.797 34.324 9.356 1.000 11.477 161 PHE AAA CA 1
ATOM 1338 C C . PHE A 1 162 ? 9.417 33.726 9.102 1.000 12.185 161 PHE AAA C 1
ATOM 1339 O O . PHE A 1 162 ? 9.179 32.589 9.484 1.000 12.370 161 PHE AAA O 1
ATOM 1347 N N . LEU A 1 163 ? 8.491 34.516 8.553 1.000 13.431 162 LEU AAA N 1
ATOM 1348 C CA . LEU A 1 163 ? 7.062 34.193 8.487 1.000 14.476 162 LEU AAA CA 1
ATOM 1349 C C . LEU A 1 163 ? 6.710 34.001 7.004 1.000 13.629 162 LEU AAA C 1
ATOM 1350 O O . LEU A 1 163 ? 6.798 34.951 6.229 1.000 13.252 162 LEU AAA O 1
ATOM 1355 N N . VAL A 1 164 ? 6.177 32.836 6.712 1.000 14.616 163 VAL AAA N 1
ATOM 1356 C CA . VAL A 1 164 ? 5.835 32.526 5.282 1.000 14.759 163 VAL AAA CA 1
ATOM 1357 C C . VAL A 1 164 ? 4.325 32.520 5.206 1.000 12.477 163 VAL AAA C 1
ATOM 1358 O O . VAL A 1 164 ? 3.658 31.782 5.898 1.000 15.191 163 VAL AAA O 1
ATOM 1362 N N . TYR A 1 165 ? 3.751 33.299 4.283 1.000 14.524 164 TYR AAA N 1
ATOM 1363 C CA . TYR A 1 165 ? 2.300 33.543 4.213 1.000 14.887 164 TYR AAA CA 1
ATOM 1364 C C . TYR A 1 165 ? 1.560 32.271 3.807 1.000 12.362 164 TYR AAA C 1
ATOM 1365 O O . TYR A 1 165 ? 1.944 31.677 2.764 1.000 13.726 164 TYR AAA O 1
ATOM 1374 N N . LYS A 1 166 ? 0.507 31.933 4.523 1.000 11.859 165 LYS AAA N 1
ATOM 1375 C CA A LYS A 1 166 ? -0.565 30.946 4.234 0.500 12.543 165 LYS AAA CA 1
ATOM 1376 C CA B LYS A 1 166 ? -0.545 30.949 4.126 0.500 12.577 165 LYS AAA CA 1
ATOM 1377 C C . LYS A 1 166 ? -0.057 29.493 4.275 1.000 11.970 165 LYS AAA C 1
ATOM 1378 O O . LYS A 1 166 ? -0.750 28.686 4.889 1.000 12.846 165 LYS AAA O 1
ATOM 1389 N N . ALA A 1 167 ? 1.038 29.139 3.597 1.000 11.494 166 ALA AAA N 1
ATOM 1390 C CA . ALA A 1 167 ? 1.513 27.749 3.515 1.000 12.895 166 ALA AAA CA 1
ATOM 1391 C C . ALA A 1 167 ? 3.005 27.706 3.221 1.000 13.222 166 ALA AAA C 1
ATOM 1392 O O . ALA A 1 167 ? 3.530 28.544 2.476 1.000 16.721 166 ALA AAA O 1
ATOM 1394 N N . PHE A 1 168 ? 3.646 26.654 3.676 1.000 12.351 167 PHE AAA N 1
ATOM 1395 C CA . PHE A 1 168 ? 5.074 26.396 3.468 1.000 14.061 167 PHE AAA CA 1
ATOM 1396 C C . PHE A 1 168 ? 5.186 25.030 2.846 1.000 13.521 167 PHE AAA C 1
ATOM 1397 O O . PHE A 1 168 ? 4.820 24.026 3.437 1.000 15.949 167 PHE AAA O 1
ATOM 1405 N N . PRO A 1 169 ? 5.693 24.923 1.610 1.000 12.790 168 PRO AAA N 1
ATOM 1406 C CA . PRO A 1 169 ? 5.742 23.617 0.942 1.000 12.094 168 PRO AAA CA 1
ATOM 1407 C C . PRO A 1 169 ? 6.756 22.688 1.598 1.000 12.765 168 PRO AAA C 1
ATOM 1408 O O . PRO A 1 169 ? 7.871 23.086 1.869 1.000 14.130 168 PRO AAA O 1
ATOM 1412 N N . TRP A 1 170 ? 6.339 21.442 1.757 1.000 13.288 169 TRP AAA N 1
ATOM 1413 C CA . TRP A 1 170 ? 7.181 20.411 2.364 1.000 12.423 169 TRP AAA CA 1
ATOM 1414 C C . TRP A 1 170 ? 8.523 20.301 1.645 1.000 11.955 169 TRP AAA C 1
ATOM 1415 O O . TRP A 1 170 ? 9.574 20.080 2.274 1.000 13.818 169 TRP AAA O 1
ATOM 1426 N N . ALA A 1 171 ? 8.518 20.388 0.297 1.000 12.927 170 ALA AAA N 1
ATOM 1427 C CA . ALA A 1 171 ? 9.746 20.110 -0.485 1.000 13.110 170 ALA AAA CA 1
ATOM 1428 C C . ALA A 1 171 ? 10.790 21.208 -0.288 1.000 15.161 170 ALA AAA C 1
ATOM 1429 O O . ALA A 1 171 ? 11.911 21.005 -0.759 1.000 15.643 170 ALA AAA O 1
ATOM 1431 N N . LEU A 1 172 ? 10.509 22.257 0.489 1.000 15.898 171 LEU AAA N 1
ATOM 1432 C CA . LEU A 1 172 ? 11.567 23.279 0.763 1.000 16.249 171 LEU AAA CA 1
ATOM 1433 C C . LEU A 1 172 ? 12.309 22.848 2.035 1.000 15.647 171 LEU AAA C 1
ATOM 1434 O O . LEU A 1 172 ? 13.309 23.498 2.369 1.000 14.946 171 LEU AAA O 1
ATOM 1439 N N . ILE A 1 173 ? 11.827 21.825 2.706 1.000 14.467 172 ILE AAA N 1
ATOM 1440 C CA . ILE A 1 173 ? 12.541 21.294 3.895 1.000 13.076 172 ILE AAA CA 1
ATOM 1441 C C . ILE A 1 173 ? 13.762 20.465 3.471 1.000 15.058 172 ILE AAA C 1
ATOM 1442 O O . ILE A 1 173 ? 13.604 19.457 2.756 1.000 16.775 172 ILE AAA O 1
ATOM 1447 N N . GLU A 1 174 ? 14.969 20.888 3.883 1.000 15.302 173 GLU AAA N 1
ATOM 1448 C CA A GLU A 1 174 ? 16.214 20.170 3.502 0.700 16.260 173 GLU AAA CA 1
ATOM 1449 C CA B GLU A 1 174 ? 16.280 20.264 3.558 0.300 15.697 173 GLU AAA CA 1
ATOM 1450 C C . GLU A 1 174 ? 16.633 19.157 4.552 1.000 15.114 173 GLU AAA C 1
ATOM 1451 O O . GLU A 1 174 ? 17.390 18.232 4.213 1.000 23.534 173 GLU AAA O 1
ATOM 1462 N N . GLU A 1 175 ? 16.205 19.320 5.811 1.000 13.903 174 GLU AAA N 1
ATOM 1463 C CA . GLU A 1 175 ? 16.638 18.460 6.937 1.000 14.155 174 GLU AAA CA 1
ATOM 1464 C C . GLU A 1 175 ? 15.549 18.378 7.991 1.000 13.394 174 GLU AAA C 1
ATOM 1465 O O . GLU A 1 175 ? 14.900 19.409 8.247 1.000 12.352 174 GLU AAA O 1
ATOM 1471 N N . ILE A 1 176 ? 15.347 17.187 8.503 1.000 12.981 175 ILE AAA N 1
ATOM 1472 C CA . ILE A 1 176 ? 14.578 17.003 9.760 1.000 11.297 175 ILE AAA CA 1
ATOM 1473 C C . ILE A 1 176 ? 15.581 16.662 10.834 1.000 11.837 175 ILE AAA C 1
ATOM 1474 O O . ILE A 1 176 ? 16.176 15.602 10.755 1.000 13.113 175 ILE AAA O 1
ATOM 1479 N N . ALA A 1 177 ? 15.730 17.536 11.816 1.000 12.049 176 ALA AAA N 1
ATOM 1480 C CA . ALA A 1 177 ? 16.593 17.271 12.983 1.000 11.681 176 ALA AAA CA 1
ATOM 1481 C C . ALA A 1 177 ? 15.724 16.726 14.116 1.000 11.114 176 ALA AAA C 1
ATOM 1482 O O . ALA A 1 177 ? 14.582 17.179 14.308 1.000 11.595 176 ALA AAA O 1
ATOM 1484 N N . VAL A 1 178 ? 16.277 15.770 14.843 1.000 11.759 177 VAL AAA N 1
ATOM 1485 C CA . VAL A 1 178 ? 15.556 15.083 15.934 1.000 11.998 177 VAL AAA CA 1
ATOM 1486 C C . VAL A 1 178 ? 16.437 15.004 17.194 1.000 10.918 177 VAL AAA C 1
ATOM 1487 O O . VAL A 1 178 ? 17.689 15.130 17.113 1.000 11.289 177 VAL AAA O 1
ATOM 1491 N N . TYR A 1 179 ? 15.798 14.769 18.328 1.000 11.223 178 TYR AAA N 1
ATOM 1492 C CA . TYR A 1 179 ? 16.424 14.657 19.656 1.000 12.010 178 TYR AAA CA 1
ATOM 1493 C C . TYR A 1 179 ? 17.250 13.371 19.764 1.000 12.993 178 TYR AAA C 1
ATOM 1494 O O . TYR A 1 179 ? 18.286 13.392 20.449 1.000 14.272 178 TYR AAA O 1
ATOM 1503 N N . SER A 1 180 ? 16.762 12.280 19.203 1.000 11.974 179 SER AAA N 1
ATOM 1504 C CA . SER A 1 180 ? 17.276 10.926 19.479 1.000 13.064 179 SER AAA CA 1
ATOM 1505 C C . SER A 1 180 ? 17.136 9.989 18.284 1.000 12.586 179 SER AAA C 1
ATOM 1506 O O . SER A 1 180 ? 16.304 10.224 17.428 1.000 13.232 179 SER AAA O 1
ATOM 1509 N N . GLN A 1 181 ? 17.915 8.911 18.325 1.000 14.020 180 GLN AAA N 1
ATOM 1510 C CA . GLN A 1 181 ? 17.843 7.870 17.291 1.000 14.281 180 GLN AAA CA 1
ATOM 1511 C C . GLN A 1 181 ? 16.412 7.317 17.219 1.000 12.344 180 GLN AAA C 1
ATOM 1512 O O . GLN A 1 181 ? 15.946 7.088 16.104 1.000 14.500 180 GLN AAA O 1
ATOM 1518 N N . ARG A 1 182 ? 15.765 7.042 18.353 1.000 13.305 181 ARG AAA N 1
ATOM 1519 C CA . ARG A 1 182 ? 14.441 6.382 18.307 1.000 14.810 181 ARG AAA CA 1
ATOM 1520 C C . ARG A 1 182 ? 13.452 7.313 17.604 1.000 12.770 181 ARG AAA C 1
ATOM 1521 O O . ARG A 1 182 ? 12.618 6.825 16.811 1.000 16.048 181 ARG AAA O 1
ATOM 1529 N N . VAL A 1 183 ? 13.590 8.620 17.750 1.000 12.302 182 VAL AAA N 1
ATOM 1530 C CA . VAL A 1 183 ? 12.651 9.538 17.057 1.000 12.596 182 VAL AAA CA 1
ATOM 1531 C C . VAL A 1 183 ? 13.023 9.563 15.573 1.000 12.090 182 VAL AAA C 1
ATOM 1532 O O . VAL A 1 183 ? 12.115 9.547 14.720 1.000 14.007 182 VAL AAA O 1
ATOM 1536 N N . GLY A 1 184 ? 14.322 9.618 15.267 1.000 12.509 183 GLY AAA N 1
ATOM 1537 C CA . GLY A 1 184 ? 14.744 9.583 13.865 1.000 12.958 183 GLY AAA CA 1
ATOM 1538 C C . GLY A 1 184 ? 14.203 8.354 13.156 1.000 13.112 183 GLY AAA C 1
ATOM 1539 O O . GLY A 1 184 ? 13.761 8.463 12.018 1.000 13.923 183 GLY AAA O 1
ATOM 1540 N N . GLU A 1 185 ? 14.287 7.188 13.777 1.000 13.551 184 GLU AAA N 1
ATOM 1541 C CA . GLU A 1 185 ? 13.763 5.941 13.184 1.000 14.133 184 GLU AAA CA 1
ATOM 1542 C C . GLU A 1 185 ? 12.244 6.026 12.971 1.000 14.769 184 GLU AAA C 1
ATOM 1543 O O . GLU A 1 185 ? 11.782 5.597 11.886 1.000 16.485 184 GLU AAA O 1
ATOM 1549 N N . GLU A 1 186 ? 11.480 6.635 13.878 1.000 15.984 185 GLU AAA N 1
ATOM 1550 C CA . GLU A 1 186 ? 10.020 6.849 13.679 1.000 17.459 185 GLU AAA CA 1
ATOM 1551 C C . GLU A 1 186 ? 9.777 7.792 12.502 1.000 14.144 185 GLU AAA C 1
ATOM 1552 O O . GLU A 1 186 ? 8.868 7.548 11.706 1.000 15.508 185 GLU AAA O 1
ATOM 1558 N N . VAL A 1 187 ? 10.557 8.855 12.390 1.000 12.724 186 VAL AAA N 1
ATOM 1559 C CA . VAL A 1 187 ? 10.442 9.780 11.235 1.000 12.856 186 VAL AAA CA 1
ATOM 1560 C C . VAL A 1 187 ? 10.656 9.025 9.924 1.000 13.115 186 VAL AAA C 1
ATOM 1561 O O . VAL A 1 187 ? 9.859 9.205 8.981 1.000 15.345 186 VAL AAA O 1
ATOM 1565 N N . LEU A 1 188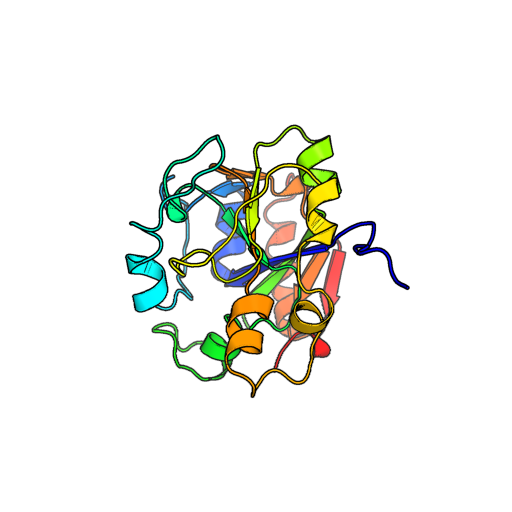 ? 11.692 8.195 9.858 1.000 13.822 187 LEU AAA N 1
ATOM 1566 C CA . LEU A 1 188 ? 11.955 7.478 8.589 1.000 14.736 187 LEU AAA CA 1
ATOM 1567 C C . LEU A 1 188 ? 10.783 6.548 8.252 1.000 14.816 187 LEU AAA C 1
ATOM 1568 O O . LEU A 1 188 ? 10.435 6.439 7.085 1.000 16.931 187 LEU AAA O 1
ATOM 1573 N N A LYS A 1 189 ? 10.174 5.926 9.255 0.500 16.506 188 LYS AAA N 1
ATOM 1574 N N B LYS A 1 189 ? 10.198 5.882 9.245 0.500 16.697 188 LYS AAA N 1
ATOM 1575 C CA A LYS A 1 189 ? 9.020 5.003 9.064 0.500 17.805 188 LYS AAA CA 1
ATOM 1576 C CA B LYS A 1 189 ? 9.013 5.003 9.025 0.500 17.850 188 LYS AAA CA 1
ATOM 1577 C C A LYS A 1 189 ? 7.788 5.780 8.573 0.500 15.617 188 LYS AAA C 1
ATOM 1578 C C B LYS A 1 189 ? 7.867 5.843 8.445 0.500 16.775 188 LYS AAA C 1
ATOM 1579 O O A LYS A 1 189 ? 7.028 5.218 7.775 0.500 19.480 188 LYS AAA O 1
ATOM 1580 O O B LYS A 1 189 ? 7.288 5.414 7.429 0.500 18.325 188 LYS AAA O 1
ATOM 1591 N N . ILE A 1 190 ? 7.604 7.029 8.996 1.000 15.353 189 ILE AAA N 1
ATOM 1592 C CA . ILE A 1 190 ? 6.494 7.897 8.502 1.000 15.157 189 ILE AAA CA 1
ATOM 1593 C C . ILE A 1 190 ? 6.797 8.338 7.072 1.000 14.786 189 ILE AAA C 1
ATOM 1594 O O . ILE A 1 190 ? 5.892 8.255 6.229 1.000 16.960 189 ILE AAA O 1
ATOM 1599 N N . LEU A 1 191 ? 8.027 8.776 6.789 1.000 15.043 190 LEU AAA N 1
ATOM 1600 C CA . LEU A 1 191 ? 8.403 9.184 5.409 1.000 15.357 190 LEU AAA CA 1
ATOM 1601 C C . LEU A 1 191 ? 8.116 8.045 4.429 1.000 16.850 190 LEU AAA C 1
ATOM 1602 O O . LEU A 1 191 ? 7.630 8.313 3.333 1.000 17.851 190 LEU AAA O 1
ATOM 1607 N N . LYS A 1 192 ? 8.430 6.814 4.808 1.000 18.791 191 LYS AAA N 1
ATOM 1608 C CA . LYS A 1 192 ? 8.244 5.666 3.887 1.000 20.196 191 LYS AAA CA 1
ATOM 1609 C C . LYS A 1 192 ? 6.757 5.394 3.609 1.000 19.596 191 LYS AAA C 1
ATOM 1610 O O . LYS A 1 192 ? 6.468 4.763 2.572 1.000 22.895 191 LYS AAA O 1
ATOM 1616 N N . GLN A 1 193 ? 5.827 5.875 4.433 1.000 19.912 192 GLN AAA N 1
ATOM 1617 C CA . GLN A 1 193 ? 4.362 5.754 4.188 1.000 21.880 192 GLN AAA CA 1
ATOM 1618 C C . GLN A 1 193 ? 3.932 6.749 3.105 1.000 22.068 192 GLN AAA C 1
ATOM 1619 O O . GLN A 1 193 ? 2.839 6.588 2.573 1.000 22.516 192 GLN AAA O 1
ATOM 1625 N N . PHE A 1 194 ? 4.760 7.751 2.799 1.000 20.516 193 PHE AAA N 1
ATOM 1626 C CA . PHE A 1 194 ? 4.466 8.784 1.771 1.000 20.326 193 PHE AAA CA 1
ATOM 1627 C C . PHE A 1 194 ? 5.591 8.812 0.760 1.000 19.503 193 PHE AAA C 1
ATOM 1628 O O . PHE A 1 194 ? 6.350 9.780 0.687 1.000 20.497 193 PHE AAA O 1
ATOM 1636 N N . PRO A 1 195 ? 5.687 7.765 -0.074 1.000 22.384 194 PRO AAA N 1
ATOM 1637 C CA . PRO A 1 195 ? 6.819 7.617 -0.979 1.000 25.453 194 PRO AAA CA 1
ATOM 1638 C C . PRO A 1 195 ? 6.876 8.706 -2.058 1.000 25.162 194 PRO AAA C 1
ATOM 1639 O O . PRO A 1 195 ? 7.936 8.883 -2.606 1.000 28.960 194 PRO AAA O 1
ATOM 1643 N N . GLU A 1 196 ? 5.789 9.457 -2.273 1.000 23.659 195 GLU AAA N 1
ATOM 1644 C CA . GLU A 1 196 ? 5.805 10.588 -3.238 1.000 24.129 195 GLU AAA CA 1
ATOM 1645 C C . GLU A 1 196 ? 6.154 11.919 -2.557 1.000 22.353 195 GLU AAA C 1
ATOM 1646 O O . GLU A 1 196 ? 6.269 12.933 -3.278 1.000 26.368 195 GLU AAA O 1
ATOM 1652 N N . ALA A 1 197 ? 6.334 11.939 -1.237 1.000 19.951 196 ALA AAA N 1
ATOM 1653 C CA . ALA A 1 197 ? 6.835 13.142 -0.544 1.000 19.816 196 ALA AAA CA 1
ATOM 1654 C C . ALA A 1 197 ? 8.357 13.196 -0.673 1.000 17.613 196 ALA AAA C 1
ATOM 1655 O O . ALA A 1 197 ? 8.994 12.135 -0.587 1.000 21.608 196 ALA AAA O 1
ATOM 1657 N N . ARG A 1 198 ? 8.932 14.394 -0.767 1.000 19.999 197 ARG AAA N 1
ATOM 1658 C CA . ARG A 1 198 ? 10.406 14.579 -0.687 1.000 20.295 197 ARG AAA CA 1
ATOM 1659 C C . ARG A 1 198 ? 10.877 13.958 0.634 1.000 17.956 197 ARG AAA C 1
ATOM 1660 O O . ARG A 1 198 ? 10.173 14.115 1.687 1.000 19.619 197 ARG AAA O 1
ATOM 1668 N N . ARG A 1 199 ? 12.015 13.269 0.576 1.000 18.789 198 ARG AAA N 1
ATOM 1669 C CA . ARG A 1 199 ? 12.677 12.640 1.746 1.000 20.415 198 ARG AAA CA 1
ATOM 1670 C C . ARG A 1 199 ? 13.923 13.458 2.068 1.000 19.967 198 ARG AAA C 1
ATOM 1671 O O . ARG A 1 199 ? 15.007 13.207 1.558 1.000 28.225 198 ARG AAA O 1
ATOM 1679 N N . PRO A 1 200 ? 13.824 14.461 2.947 1.000 18.114 199 PRO AAA N 1
ATOM 1680 C CA . PRO A 1 200 ? 15.005 15.213 3.360 1.000 17.824 199 PRO AAA CA 1
ATOM 1681 C C . PRO A 1 200 ? 15.920 14.333 4.223 1.000 16.689 199 PRO AAA C 1
ATOM 1682 O O . PRO A 1 200 ? 15.518 13.247 4.666 1.000 19.030 199 PRO AAA O 1
ATOM 1686 N N . ARG A 1 201 ? 17.134 14.808 4.467 1.000 17.147 200 ARG AAA N 1
ATOM 1687 C CA . ARG A 1 201 ? 18.020 14.101 5.401 1.000 18.136 200 ARG AAA CA 1
ATOM 1688 C C . ARG A 1 201 ? 17.374 14.172 6.785 1.000 15.343 200 ARG AAA C 1
ATOM 1689 O O . ARG A 1 201 ? 16.660 15.128 7.122 1.000 15.918 200 ARG AAA O 1
ATOM 1697 N N . VAL A 1 202 ? 17.595 13.124 7.530 1.000 15.143 201 VAL AAA N 1
ATOM 1698 C CA . VAL A 1 202 ? 17.136 12.998 8.929 1.000 14.308 201 VAL AAA CA 1
ATOM 1699 C C . VAL A 1 202 ? 18.391 12.935 9.792 1.000 16.951 201 VAL AAA C 1
ATOM 1700 O O . VAL A 1 202 ? 19.223 12.029 9.591 1.000 19.156 201 VAL AAA O 1
ATOM 1704 N N . CYS A 1 203 ? 18.544 13.869 10.723 1.000 15.659 202 CYS AAA N 1
ATOM 1705 C CA . CYS A 1 203 ? 19.807 14.065 11.476 1.000 16.108 202 CYS AAA CA 1
ATOM 1706 C C . CYS A 1 203 ? 19.515 14.133 12.977 1.000 12.874 202 CYS AAA C 1
ATOM 1707 O O . CYS A 1 203 ? 18.635 14.898 13.379 1.000 14.389 202 CYS AAA O 1
ATOM 1710 N N . ILE A 1 204 ? 20.231 13.357 13.768 1.000 13.438 203 ILE AAA N 1
ATOM 1711 C CA . ILE A 1 204 ? 20.171 13.413 15.253 1.000 13.583 203 ILE AAA CA 1
ATOM 1712 C C . ILE A 1 204 ? 21.006 14.607 15.697 1.000 12.486 203 ILE AAA C 1
ATOM 1713 O O . ILE A 1 204 ? 22.199 14.626 15.413 1.000 15.606 203 ILE AAA O 1
ATOM 1718 N N . ARG A 1 205 ? 20.372 15.601 16.296 1.000 11.098 204 ARG AAA N 1
ATOM 1719 C CA . ARG A 1 205 ? 21.050 16.820 16.765 1.000 13.305 204 ARG AAA CA 1
ATOM 1720 C C . ARG A 1 205 ? 20.652 17.098 18.222 1.000 11.719 204 ARG AAA C 1
ATOM 1721 O O . ARG A 1 205 ? 19.861 18.066 18.473 1.000 12.677 204 ARG AAA O 1
ATOM 1729 N N . LYS A 1 206 ? 21.111 16.264 19.124 1.000 13.396 205 LYS AAA N 1
ATOM 1730 C CA . LYS A 1 206 ? 20.743 16.419 20.536 1.000 14.249 205 LYS AAA CA 1
ATOM 1731 C C . LYS A 1 206 ? 21.227 17.796 21.049 1.000 14.109 205 LYS AAA C 1
ATOM 1732 O O . LYS A 1 206 ? 20.639 18.368 22.007 1.000 15.467 205 LYS AAA O 1
ATOM 1738 N N . ASP A 1 207 ? 22.240 18.374 20.409 1.000 13.581 206 ASP AAA N 1
ATOM 1739 C CA . ASP A 1 207 ? 22.801 19.696 20.771 1.000 14.245 206 ASP AAA CA 1
ATOM 1740 C C . ASP A 1 207 ? 21.884 20.868 20.356 1.000 14.482 206 ASP AAA C 1
ATOM 1741 O O . ASP A 1 207 ? 22.172 22.003 20.742 1.000 16.118 206 ASP AAA O 1
ATOM 1746 N N . TRP A 1 208 ? 20.812 20.607 19.593 1.000 13.836 207 TRP AAA N 1
ATOM 1747 C CA . TRP A 1 208 ? 19.754 21.596 19.268 1.000 13.725 207 TRP AAA CA 1
ATOM 1748 C C . TRP A 1 208 ? 18.618 21.588 20.284 1.000 11.868 207 TRP AAA C 1
ATOM 1749 O O . TRP A 1 208 ? 17.638 22.312 20.091 1.000 12.892 207 TRP AAA O 1
ATOM 1760 N N . TYR A 1 209 ? 18.779 20.830 21.362 1.000 11.954 208 TYR AAA N 1
ATOM 1761 C CA . TYR A 1 209 ? 17.759 20.653 22.407 1.000 13.878 208 TYR AAA CA 1
ATOM 1762 C C . TYR A 1 209 ? 18.414 20.975 23.763 1.000 13.535 208 TYR AAA C 1
ATOM 1763 O O . TYR A 1 209 ? 19.643 21.036 23.914 1.000 16.169 208 TYR AAA O 1
ATOM 1772 N N . TYR A 1 210 ? 17.564 21.184 24.746 1.000 17.271 209 TYR AAA N 1
ATOM 1773 C CA . TYR A 1 210 ? 17.956 21.494 26.146 1.000 16.791 209 TYR AAA CA 1
ATOM 1774 C C . TYR A 1 210 ? 18.257 20.231 26.949 1.000 16.977 209 TYR AAA C 1
ATOM 1775 O O . TYR A 1 210 ? 17.936 19.114 26.541 1.000 18.636 209 TYR AAA O 1
#

B-factor: mean 21.41, std 11.73, range [9.59, 219.72]

Sequence (210 aa):
SMKRTYPEPTPIYHITHIDNLKGILRMMGKLLAHNQSPPKQRSSIAYAHIQERRRNNRAKVPQPPGGVLHDYVPFYFCPRSPMMLYAIYSGATEYQGGQEPILHLVSSAQAVHKAGLPFVFTDRHGVLSHHARFFRQLEELAQLDWEAIQASYWADPPELREKKQAAFLVYKKAFPWALIEEEIAVYSQRVGEEVLKKILKQFPEARRPRVCIRKDWYY

Secondary structure (P-SEA, 3-state):
cbbbbbbccbbbbbbbcccaaaaaaaacccccccccccccccccaaaaaaaaaccccccccccccccccccccccccaaaaaaaacccccccccccbbbbbbbaaaaaaacccccccccccccccbbbbcccccccccccccccccccccaaaaaaaaacccccccccccccccbbbbccaaaaaaaaaaaaaccccccccccccccccc

Foldseek 3Di:
DDDQDADPFQKWKAKAFLVQVLQCLVVQWAFQQVLPGPHPDDLDAVVLVVLQQPLWDPDPVIDGLSQWRKIFRAFLAVSLVCQQVCVGPDPPHNQRMKIFMFTPVLCVVVVFFKKKWQFASSDPPIDIGGDPRCSSVHDVCLLVDPDQPDDPVSNGRVRIIIITGGIGGQQRGQEIEGQDPVSLVVSVVSCVVNVVHDDHHYYHCNVSHD

Radius of gyration: 16.29 Å; Cα contacts (8 Å, |Δi|>4): 424; chains: 1; bounding box: 41×46×36 Å

Nearest PDB structures (foldseek):
  7on0-assembly1_AAA  TM=9.829E-01  e=7.195E-47  Thermus sp. 2.9
  7omw-assembly1_AAA  TM=9.987E-01  e=1.199E-44  Thermus sp. 2.9
  7omx-assembly1_AAA  TM=9.986E-01  e=2.357E-43  Thermus sp. 2.9
  7yk3-assembly2_C  TM=9.239E-01  e=6.714E-20  Mycobacterium tuberculosis H37Rv
  7omu-assembly2_BBB  TM=8.017E-01  e=9.338E-13  Thermosipho africanus

Solvent-accessible surface area: 10557 Å² total; per-residue (Å²): 157,194,181,139,99,47,44,130,100,0,53,0,22,17,19,2,7,21,42,5,0,88,17,11,10,185,89,36,74,12,34,1,84,69,75,99,38,62,104,139,99,68,12,36,53,56,87,12,67,92,80,24,87,133,15,144,10,100,50,86,54,14,41,23,1,14,29,3,4,41,0,18,11,8,26,79,2,0,26,0,91,5,1,107,60,32,51,4,146,16,133,45,22,14,42,29,0,0,1,0,11,1,14,0,36,24,0,103,168,57,61,48,71,15,0,0,0,4,36,11,7,14,40,110,141,17,110,23,11,96,90,33,134,59,0,16,74,0,45,29,148,1,0,114,21,97,140,32,81,85,70,89,94,37,99,59,49,8,7,0,3,0,0,0,55,97,25,0,43,6,58,34,0,63,5,0,0,0,46,22,112,169,14,5,96,84,0,61,110,5,6,127,92,31,108,170,23,111,129,4,125,39,28,98,79,120,108,39,8,49